Protein AF-F6HX58-F1 (afdb_monomer_lite)

pLDDT: mean 78.65, std 14.0, range [36.19, 96.94]

Radius of gyration: 32.34 Å; chains: 1; bounding box: 70×50×78 Å

InterPro domains:
  IPR013525 ABC-2 type transporter, transmembrane domain [PF01061] (123-191)

Organism: Vitis vinifera (NCBI:txid29760)

Secondary structure (DSSP, 8-state):
-HHHHHHHTTT-------SS--HHHHTT-S------SS---STTTTT-TTS-PPPTT--HHHHHHHHTSHHHHHHHT--HHHHHHHSHHHHHHHHHHHHHHSPPTTPPP---SSSSSS-HHHHHHHHHHHHHHHHHH-HHHHHHHHHHHHHHHHHHHHHTTTGGG--SSHHHHHHHHHHHHHHHHHHHHHHHHHHHTTT-

Sequence (200 aa):
MRTVRNTVDTGKTVVCTIHQLSIDIFEAFDELLLMKHSSQLIKYFEELKESVKIKESYNPATWMLEVTTTAQEVFLGVDFKEIYKNSDLFRRNKDLIEKLSQPAPGSKEHYFPTQYCQPFFTQRMANLWKQRLSYWRNTPYTAVRFLFTVGIALMLGTMFWDLGTRRKRSIDLDNAIGAMFSAVIFLGIQNSAFREASRS

Foldseek 3Di:
DVVVLVVVVVVDDDDDDDDDDFQVRVVSDPADADDDVDDDDDDCVVPDPDDDDDDPPDRPRVVSVVCPDPVNCVVVVHDVRVVGCPDPVVVVVVVVCVVVVDDDVPDDPPDDPDPDPDDPVVVVVVVVVVVVVVLVVPVVLNVVLVVVLVVLCVVLCVVCPPLVVPDPDPVSVVVVVVSVVVSVVVNVVVVVVSVVVVVD

Structure (mmCIF, N/CA/C/O backbone):
data_AF-F6HX58-F1
#
_entry.id   AF-F6HX58-F1
#
loop_
_atom_site.group_PDB
_atom_site.id
_atom_site.type_symbol
_atom_site.label_atom_id
_atom_site.label_alt_id
_atom_site.label_comp_id
_atom_site.label_asym_id
_atom_site.label_entity_id
_atom_site.label_seq_id
_atom_site.pdbx_PDB_ins_code
_atom_site.Cartn_x
_atom_site.Cartn_y
_atom_site.Cartn_z
_atom_site.occupancy
_atom_site.B_iso_or_equiv
_atom_site.auth_seq_id
_atom_site.auth_comp_id
_atom_site.auth_asym_id
_atom_site.auth_atom_id
_atom_site.pdbx_PDB_model_num
ATOM 1 N N . MET A 1 1 ? -20.369 4.867 3.131 1.00 69.81 1 MET A N 1
ATOM 2 C CA . MET A 1 1 ? -20.629 3.843 4.170 1.00 69.81 1 MET A CA 1
ATOM 3 C C . MET A 1 1 ? -21.618 2.756 3.760 1.00 69.81 1 MET A C 1
ATOM 5 O O . MET A 1 1 ? -21.369 1.617 4.117 1.00 69.81 1 MET A O 1
ATOM 9 N N . ARG A 1 2 ? -22.669 3.032 2.969 1.00 80.88 2 ARG A N 1
ATOM 10 C CA . ARG A 1 2 ? -23.675 2.016 2.576 1.00 80.88 2 ARG A CA 1
ATOM 11 C C . ARG A 1 2 ? -23.089 0.702 2.025 1.00 80.88 2 ARG A C 1
ATOM 13 O O . ARG A 1 2 ? -23.497 -0.360 2.460 1.00 80.88 2 ARG A O 1
ATOM 20 N N . THR A 1 3 ? -22.089 0.744 1.142 1.00 86.38 3 THR A N 1
ATOM 21 C CA . THR A 1 3 ? -21.455 -0.482 0.607 1.00 86.38 3 THR A CA 1
ATOM 22 C C . THR A 1 3 ? -20.712 -1.292 1.672 1.00 86.38 3 THR A C 1
ATOM 24 O O . THR A 1 3 ? -20.758 -2.521 1.668 1.00 86.38 3 THR A O 1
ATOM 27 N N . VAL A 1 4 ? -20.034 -0.605 2.597 1.00 86.44 4 VAL A N 1
ATOM 28 C CA . VAL A 1 4 ? -19.345 -1.250 3.722 1.00 86.44 4 VAL A CA 1
ATOM 29 C C . VAL A 1 4 ? -20.376 -1.872 4.658 1.00 86.44 4 VAL A C 1
ATOM 31 O O . VAL A 1 4 ? -20.241 -3.042 4.996 1.00 86.44 4 VAL A O 1
ATOM 34 N N . ARG A 1 5 ? -21.456 -1.142 4.972 1.00 86.38 5 ARG A N 1
ATOM 35 C CA . ARG A 1 5 ? -22.563 -1.645 5.792 1.00 86.38 5 ARG A CA 1
ATOM 36 C C . ARG A 1 5 ? -23.201 -2.891 5.186 1.00 86.38 5 ARG A C 1
ATOM 38 O O . ARG A 1 5 ? -23.228 -3.921 5.840 1.00 86.38 5 ARG A O 1
ATOM 45 N N . ASN A 1 6 ? -23.542 -2.850 3.900 1.00 88.44 6 ASN A N 1
ATOM 46 C CA . ASN A 1 6 ? -24.083 -4.009 3.191 1.00 88.44 6 ASN A CA 1
ATOM 47 C C . ASN A 1 6 ? -23.137 -5.222 3.239 1.00 88.44 6 ASN A C 1
ATOM 49 O O . ASN A 1 6 ? -23.594 -6.354 3.177 1.00 88.44 6 ASN A O 1
ATOM 53 N N . THR A 1 7 ? -21.819 -5.007 3.318 1.00 89.12 7 THR A N 1
ATOM 54 C CA . THR A 1 7 ? -20.847 -6.101 3.463 1.00 89.12 7 THR A CA 1
ATOM 55 C C . THR A 1 7 ? -20.886 -6.684 4.874 1.00 89.12 7 THR A C 1
ATOM 57 O O . THR A 1 7 ? -20.873 -7.905 5.021 1.00 89.12 7 THR A O 1
ATOM 60 N N . VAL A 1 8 ? -20.979 -5.834 5.898 1.00 89.12 8 VAL A N 1
ATOM 61 C CA . VAL A 1 8 ? -21.134 -6.258 7.297 1.00 89.12 8 VAL A CA 1
ATOM 62 C C . VAL A 1 8 ? -22.433 -7.039 7.488 1.00 89.12 8 VAL A C 1
ATOM 64 O O . VAL A 1 8 ? -22.413 -8.115 8.080 1.00 89.12 8 VAL A O 1
ATOM 67 N N . ASP A 1 9 ? -23.521 -6.589 6.862 1.00 89.12 9 ASP A N 1
ATOM 68 C CA . ASP A 1 9 ? -24.830 -7.250 6.917 1.00 89.12 9 ASP A CA 1
ATOM 69 C C . ASP A 1 9 ? -24.817 -8.660 6.278 1.00 89.12 9 ASP A C 1
ATOM 71 O O . ASP A 1 9 ? -25.708 -9.465 6.537 1.00 89.12 9 ASP A O 1
ATOM 75 N N . THR A 1 10 ? -23.783 -9.017 5.496 1.00 91.19 10 THR A N 1
ATOM 76 C CA . THR A 1 10 ? -23.564 -10.404 5.020 1.00 91.19 10 THR A CA 1
ATOM 77 C C . THR A 1 10 ? -22.864 -11.316 6.036 1.00 91.19 10 THR A C 1
ATOM 79 O O . THR A 1 10 ? -22.524 -12.450 5.703 1.00 91.19 10 THR A O 1
ATOM 82 N N . GLY A 1 11 ? -22.617 -10.839 7.260 1.00 87.50 11 GLY A N 1
ATOM 83 C CA . GLY A 1 11 ? -21.918 -11.577 8.315 1.00 87.50 11 GLY A CA 1
ATOM 84 C C . GLY A 1 11 ? -20.390 -11.494 8.233 1.00 87.50 11 GLY A C 1
ATOM 85 O O . GLY A 1 11 ? -19.700 -12.334 8.806 1.00 87.50 11 GLY A O 1
ATOM 86 N N . LYS A 1 12 ? -19.841 -10.513 7.504 1.00 88.38 12 LYS A N 1
ATOM 87 C CA . LYS A 1 12 ? -18.389 -10.290 7.407 1.00 88.38 12 LYS A CA 1
ATOM 88 C C . LYS A 1 12 ? -17.937 -9.222 8.392 1.00 88.38 12 LYS A C 1
ATOM 90 O O . LYS A 1 12 ? -18.509 -8.139 8.441 1.00 88.38 12 LYS A O 1
ATOM 95 N N . THR A 1 13 ? -16.832 -9.474 9.082 1.00 89.81 13 THR A N 1
ATOM 96 C CA . THR A 1 13 ? -16.177 -8.457 9.909 1.00 89.81 13 THR A CA 1
ATOM 97 C C . THR A 1 13 ? -15.373 -7.502 9.030 1.00 89.81 13 THR A C 1
ATOM 99 O O . THR A 1 13 ? -14.520 -7.935 8.253 1.00 89.81 13 THR A O 1
ATOM 102 N N . VAL A 1 14 ? -15.620 -6.197 9.160 1.00 90.06 14 VAL A N 1
ATOM 103 C CA . VAL A 1 14 ? -14.834 -5.149 8.498 1.00 90.06 14 VAL A CA 1
ATOM 104 C C . VAL A 1 14 ? -14.105 -4.335 9.557 1.00 90.06 14 VAL A C 1
ATOM 106 O O . VAL A 1 14 ? -14.726 -3.802 10.469 1.00 90.06 14 VAL A O 1
ATOM 109 N N . VAL A 1 15 ? -12.788 -4.214 9.407 1.00 90.56 15 VAL A N 1
ATOM 110 C CA . VAL A 1 15 ? -11.945 -3.351 10.239 1.00 90.56 15 VAL A CA 1
ATOM 111 C C . VAL A 1 15 ? -11.304 -2.311 9.331 1.00 90.56 15 VAL A C 1
ATOM 113 O O . VAL A 1 15 ? -10.691 -2.660 8.322 1.00 90.56 15 VAL A O 1
ATOM 116 N N . CYS A 1 16 ? -11.449 -1.034 9.669 1.00 86.69 16 CYS A N 1
ATOM 117 C CA . CYS A 1 16 ? -10.853 0.065 8.919 1.00 86.69 16 CYS A CA 1
ATOM 118 C C . CYS A 1 16 ? -10.330 1.153 9.855 1.00 86.69 16 CYS A C 1
ATOM 120 O O . CYS A 1 16 ? -10.876 1.376 10.933 1.00 86.69 16 CYS A O 1
ATOM 122 N N . THR A 1 17 ? -9.301 1.865 9.408 1.00 86.75 17 THR A N 1
ATOM 123 C CA . THR A 1 17 ? -8.831 3.095 10.042 1.00 86.75 17 THR A CA 1
ATOM 124 C C . THR A 1 17 ? -9.379 4.289 9.270 1.00 86.75 17 THR A C 1
ATOM 126 O O . THR A 1 17 ? -9.355 4.312 8.039 1.00 86.75 17 THR A O 1
ATOM 129 N N . ILE A 1 18 ? -9.904 5.282 9.986 1.00 82.94 18 ILE A N 1
ATOM 130 C CA . ILE A 1 18 ? -10.422 6.514 9.388 1.00 82.94 18 ILE A CA 1
ATOM 131 C C . ILE A 1 18 ? -9.750 7.696 10.063 1.00 82.94 18 ILE A C 1
ATOM 133 O O . ILE A 1 18 ? -9.714 7.782 11.285 1.00 82.94 18 ILE A O 1
ATOM 137 N N . HIS A 1 19 ? -9.223 8.603 9.246 1.00 75.56 19 HIS A N 1
ATOM 138 C CA . HIS A 1 19 ? -8.515 9.779 9.735 1.00 75.56 19 HIS A CA 1
ATOM 139 C C . HIS A 1 19 ? -9.464 10.923 10.134 1.00 75.56 19 HIS A C 1
ATOM 141 O O . HIS A 1 19 ? -9.207 11.629 11.101 1.00 75.56 19 HIS A O 1
ATOM 147 N N . GLN A 1 20 ? -10.571 11.113 9.410 1.00 73.88 20 GLN A N 1
ATOM 148 C CA . GLN A 1 20 ? -11.581 12.139 9.692 1.00 73.88 20 GLN A CA 1
ATOM 149 C C . GLN A 1 20 ? -12.974 11.534 9.509 1.00 73.88 20 GLN A C 1
ATOM 151 O O . GLN A 1 20 ? -13.305 11.081 8.413 1.00 73.88 20 GLN A O 1
ATOM 156 N N . LEU A 1 21 ? -13.779 11.503 10.575 1.00 73.69 21 LEU A N 1
ATOM 157 C CA . LEU A 1 21 ? -15.167 11.039 10.514 1.00 73.69 21 LEU A CA 1
ATOM 158 C C . LEU A 1 21 ? -16.127 12.232 10.471 1.00 73.69 21 LEU A C 1
ATOM 160 O O . LEU A 1 21 ? -16.048 13.135 11.305 1.00 73.69 21 LEU A O 1
ATOM 164 N N . SER A 1 22 ? -17.066 12.208 9.525 1.00 79.69 22 SER A N 1
ATOM 165 C CA . SER A 1 22 ? -18.292 13.005 9.620 1.00 79.69 22 SER A CA 1
ATOM 166 C C . SER A 1 22 ? -19.280 12.346 10.590 1.00 79.69 22 SER A C 1
ATOM 168 O O . SER A 1 22 ? -19.152 11.155 10.882 1.00 79.69 22 SER A O 1
ATOM 170 N N . ILE A 1 23 ? -20.279 13.103 11.051 1.00 76.00 23 ILE A N 1
ATOM 171 C CA . ILE A 1 23 ? -21.314 12.629 11.989 1.00 76.00 23 ILE A CA 1
ATOM 172 C C . ILE A 1 23 ? -22.036 11.396 11.424 1.00 76.00 23 ILE A C 1
ATOM 174 O O . ILE A 1 23 ? -22.031 10.343 12.052 1.00 76.00 23 ILE A O 1
ATOM 178 N N . ASP A 1 24 ? -22.515 11.475 10.179 1.00 77.25 24 ASP A N 1
ATOM 179 C CA . ASP A 1 24 ? -23.214 10.367 9.508 1.00 77.25 24 ASP A CA 1
ATOM 180 C C . ASP A 1 24 ? -22.377 9.080 9.415 1.00 77.25 24 ASP A C 1
ATOM 182 O O . ASP A 1 24 ? -22.902 7.969 9.357 1.00 77.25 24 ASP A O 1
ATOM 186 N N . ILE A 1 25 ? -21.051 9.220 9.330 1.00 79.00 25 ILE A N 1
ATOM 187 C CA . ILE A 1 25 ? -20.131 8.084 9.266 1.00 79.00 25 ILE A CA 1
ATOM 188 C C . ILE A 1 25 ? -19.876 7.543 10.670 1.00 79.00 25 ILE A C 1
ATOM 190 O O . ILE A 1 25 ? -19.821 6.328 10.829 1.00 79.00 25 ILE A O 1
ATOM 194 N N . PHE A 1 26 ? -19.737 8.421 11.664 1.00 75.38 26 PHE A N 1
ATOM 195 C CA . PHE A 1 26 ? -19.557 8.062 13.068 1.00 75.38 26 PHE A CA 1
ATOM 196 C C . PHE A 1 26 ? -20.733 7.226 13.590 1.00 75.38 26 PHE A C 1
ATOM 198 O O . PHE A 1 26 ? -20.508 6.172 14.178 1.00 75.38 26 PHE A O 1
ATOM 205 N N . GLU A 1 27 ? -21.968 7.627 13.285 1.00 75.81 27 GLU A N 1
ATOM 206 C CA . GLU A 1 27 ? -23.187 6.906 13.686 1.00 75.81 27 GLU A CA 1
ATOM 207 C C . GLU A 1 27 ? -23.376 5.563 12.961 1.00 75.81 27 GLU A C 1
ATOM 209 O O . GLU A 1 27 ? -24.092 4.688 13.439 1.00 75.81 27 GLU A O 1
ATOM 214 N N . ALA A 1 28 ? -22.720 5.362 11.815 1.00 80.81 28 ALA A N 1
ATOM 215 C CA . ALA A 1 28 ? -22.837 4.127 11.043 1.00 80.81 28 ALA A CA 1
ATOM 216 C C . ALA A 1 28 ? -21.998 2.955 11.600 1.00 80.81 28 ALA A C 1
ATOM 218 O O . ALA A 1 28 ? -22.121 1.832 11.092 1.00 80.81 28 ALA A O 1
ATOM 219 N N . PHE A 1 29 ? -21.126 3.201 12.585 1.00 81.69 29 PHE A N 1
ATOM 220 C CA . PHE A 1 29 ? -20.246 2.192 13.176 1.00 81.69 29 PHE A CA 1
ATOM 221 C C . PHE A 1 29 ? -20.890 1.465 14.354 1.00 81.69 29 PHE A C 1
ATOM 223 O O . PHE A 1 29 ? -21.321 2.088 15.318 1.00 81.69 29 PHE A O 1
ATOM 230 N N . ASP A 1 30 ? -20.842 0.131 14.329 1.00 82.19 30 ASP A N 1
ATOM 231 C CA . ASP A 1 30 ? -21.239 -0.683 15.484 1.00 82.19 30 ASP A CA 1
ATOM 232 C C . ASP A 1 30 ? -20.212 -0.544 16.624 1.00 82.19 30 ASP A C 1
ATOM 234 O O . ASP A 1 30 ? -20.558 -0.404 17.801 1.00 82.19 30 ASP A O 1
ATOM 238 N N . GLU A 1 31 ? -18.919 -0.521 16.281 1.00 80.12 31 GLU A N 1
ATOM 239 C CA . GLU A 1 31 ? -17.810 -0.355 17.218 1.00 80.12 31 GLU A CA 1
ATOM 240 C C . GLU A 1 31 ? -16.743 0.618 16.715 1.00 80.12 31 GLU A C 1
ATOM 242 O O . GLU A 1 31 ? -16.407 0.654 15.534 1.00 80.12 31 GLU A O 1
ATOM 247 N N . LEU A 1 32 ? -16.200 1.411 17.644 1.00 77.25 32 LEU A N 1
ATOM 248 C CA . LEU A 1 32 ? -15.187 2.429 17.392 1.00 77.25 32 LEU A CA 1
ATOM 249 C C . LEU A 1 32 ? -14.032 2.248 18.375 1.00 77.25 32 LEU A C 1
ATOM 251 O O . LEU A 1 32 ? -14.237 2.170 19.590 1.00 77.25 32 LEU A O 1
ATOM 255 N N . LEU A 1 33 ? -12.814 2.220 17.838 1.00 76.75 33 LEU A N 1
ATOM 256 C CA . LEU A 1 33 ? -11.574 2.125 18.600 1.00 76.75 33 LEU A CA 1
ATOM 257 C C . LEU A 1 33 ? -10.690 3.337 18.283 1.00 76.75 33 LEU A C 1
ATOM 259 O O . LEU A 1 33 ? -10.232 3.490 17.153 1.00 76.75 33 LEU A O 1
ATOM 263 N N . LEU A 1 34 ? -10.412 4.182 19.282 1.00 73.50 34 LEU A N 1
ATOM 264 C CA . LEU A 1 34 ? -9.430 5.261 19.138 1.00 73.50 34 LEU A CA 1
ATOM 265 C C . LEU A 1 34 ? -8.052 4.666 19.338 1.00 73.50 34 LEU A C 1
ATOM 267 O O . LEU A 1 34 ? -7.695 4.226 20.434 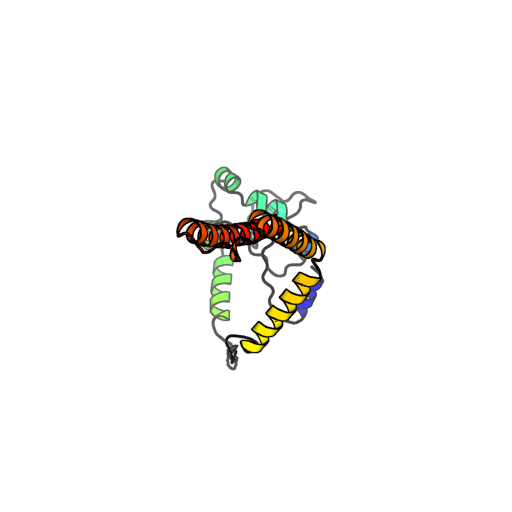1.00 73.50 34 LEU A O 1
ATOM 271 N N . MET A 1 35 ? -7.270 4.690 18.270 1.00 63.41 35 MET A N 1
ATOM 272 C CA . MET A 1 35 ? -5.851 4.401 18.332 1.00 63.41 35 MET A CA 1
ATOM 273 C C . MET A 1 35 ? -5.099 5.725 18.445 1.00 63.41 35 MET A C 1
ATOM 275 O O . MET A 1 35 ? -4.776 6.357 17.446 1.00 63.41 35 MET A O 1
ATOM 279 N N . LYS A 1 36 ? -4.817 6.147 19.677 1.00 58.47 36 LYS A N 1
ATOM 280 C CA . LYS A 1 36 ? -3.748 7.112 19.959 1.00 58.47 36 LYS A CA 1
ATOM 281 C C . LYS A 1 36 ? -2.420 6.353 19.926 1.00 58.47 36 LYS A C 1
ATOM 283 O O . LYS A 1 36 ? -2.396 5.157 20.235 1.00 58.47 36 LYS A O 1
ATOM 288 N N . HIS A 1 37 ? -1.314 7.010 19.569 1.00 44.34 37 HIS A N 1
ATOM 289 C CA . HIS A 1 37 ? 0.008 6.442 19.846 1.00 44.34 37 HIS A CA 1
ATOM 290 C C . HIS A 1 37 ? 0.072 6.121 21.352 1.00 44.34 37 HIS A C 1
ATOM 292 O O . HIS A 1 37 ? 0.084 7.006 22.199 1.00 44.34 37 HIS A O 1
ATOM 298 N N . SER A 1 38 ? 0.004 4.822 21.646 1.00 36.19 38 SER A N 1
ATOM 299 C CA . SER A 1 38 ? -0.392 4.222 22.925 1.00 36.19 38 SER A CA 1
ATOM 300 C C . SER A 1 38 ? -1.820 4.549 23.425 1.00 36.19 38 SER A C 1
ATOM 302 O O . SER A 1 38 ? -2.067 5.506 24.145 1.00 36.19 38 SER A O 1
ATOM 304 N N . SER A 1 39 ? -2.721 3.618 23.081 1.00 36.94 39 SER A N 1
ATOM 305 C CA . SER A 1 39 ? -3.738 2.965 23.928 1.00 36.94 39 SER A CA 1
ATOM 306 C C . SER A 1 39 ? -4.936 3.755 24.491 1.00 36.94 39 SER A C 1
ATOM 308 O O . SER A 1 39 ? -4.812 4.349 25.553 1.00 36.94 39 SER A O 1
ATOM 310 N N . GLN A 1 40 ? -6.112 3.486 23.880 1.00 43.84 40 GLN A N 1
ATOM 311 C CA . GLN A 1 40 ? -7.414 3.185 24.529 1.00 43.84 40 GLN A CA 1
ATOM 312 C C . GLN A 1 40 ? -8.188 4.382 25.144 1.00 43.84 40 GLN A C 1
ATOM 314 O O . GLN A 1 40 ? -7.603 5.200 25.824 1.00 43.84 40 GLN A O 1
ATOM 319 N N . LEU A 1 41 ? -9.511 4.573 25.037 1.00 38.75 41 LEU A N 1
ATOM 320 C CA . LEU A 1 41 ? -10.630 3.824 24.466 1.00 38.75 41 LEU A CA 1
ATOM 321 C C . LEU A 1 41 ? -11.838 4.787 24.324 1.00 38.75 41 LEU A C 1
ATOM 323 O O . LEU A 1 41 ? -12.073 5.600 25.211 1.00 38.75 41 LEU A O 1
ATOM 327 N N . ILE A 1 42 ? -12.622 4.681 23.245 1.00 43.56 42 ILE A N 1
ATOM 328 C CA . ILE A 1 42 ? -13.674 5.660 22.874 1.00 43.56 42 ILE A CA 1
ATOM 329 C C . ILE A 1 42 ? -14.972 5.526 23.670 1.00 43.56 42 ILE A C 1
ATOM 331 O O . ILE A 1 42 ? -15.658 6.512 23.898 1.00 43.56 42 ILE A O 1
ATOM 335 N N . LYS A 1 43 ? -15.359 4.326 24.092 1.00 46.12 43 LYS A N 1
ATOM 336 C CA . LYS A 1 43 ? -16.764 4.074 24.453 1.00 46.12 43 LYS A CA 1
ATOM 337 C C . LYS A 1 43 ? -17.141 4.340 25.924 1.00 46.12 43 LYS A C 1
ATOM 339 O O . LYS A 1 43 ? -18.100 3.754 26.404 1.00 46.12 43 LYS A O 1
ATOM 344 N N . TYR A 1 44 ? -16.404 5.192 26.645 1.00 44.41 44 TYR A N 1
ATOM 345 C CA . TYR A 1 44 ? -16.735 5.561 28.039 1.00 44.41 44 TYR A CA 1
ATOM 346 C C . TYR A 1 44 ? -16.820 7.076 28.299 1.00 44.41 44 TYR A C 1
ATOM 348 O O . TYR A 1 44 ? -17.281 7.495 29.358 1.00 44.41 44 TYR A O 1
ATOM 356 N N . PHE A 1 45 ? -16.436 7.925 27.337 1.00 46.53 45 PHE A N 1
ATOM 357 C CA . PHE A 1 45 ? -16.484 9.387 27.506 1.00 46.53 45 PHE A CA 1
ATOM 358 C C . PHE A 1 45 ? -17.903 9.973 27.593 1.00 46.53 45 PHE A C 1
ATOM 360 O O . PHE A 1 45 ? -18.051 11.173 27.798 1.00 46.53 45 PHE A O 1
ATOM 367 N N . GLU A 1 46 ? -18.938 9.138 27.523 1.00 45.75 46 GLU A N 1
ATOM 368 C CA . GLU A 1 46 ? -20.314 9.546 27.812 1.00 45.75 46 GLU A CA 1
ATOM 369 C C . GLU A 1 46 ? -20.679 9.448 29.312 1.00 45.75 46 GLU A C 1
ATOM 371 O O . GLU A 1 46 ? -21.672 10.044 29.720 1.00 45.75 46 GLU A O 1
ATOM 376 N N . GLU A 1 47 ? -19.873 8.789 30.166 1.00 48.53 47 GLU A N 1
ATOM 377 C CA . GLU A 1 47 ? -20.216 8.553 31.589 1.00 48.53 47 GLU A CA 1
ATOM 378 C C . GLU A 1 47 ? -19.306 9.267 32.617 1.00 48.53 47 GLU A C 1
ATOM 380 O O . GLU A 1 47 ? -19.630 9.315 33.808 1.00 48.53 47 GLU A O 1
ATOM 385 N N . LEU A 1 48 ? -18.194 9.886 32.196 1.00 49.12 48 LEU A N 1
ATOM 386 C CA . LEU A 1 48 ? -17.296 10.620 33.101 1.00 49.12 48 LEU A CA 1
ATOM 387 C C . LEU A 1 48 ? -17.835 12.022 33.414 1.00 49.12 48 LEU A C 1
ATOM 389 O O . LEU A 1 48 ? -17.650 12.980 32.659 1.00 49.12 48 LEU A O 1
ATOM 393 N N . LYS A 1 49 ? -18.496 12.124 34.572 1.00 42.47 49 LYS A N 1
ATOM 394 C CA . LYS A 1 49 ? -18.918 13.385 35.189 1.00 42.47 49 LYS A CA 1
ATOM 395 C C . LYS A 1 49 ? -17.758 14.393 35.226 1.00 42.47 49 LYS A C 1
ATOM 397 O O . LYS A 1 49 ? -16.679 14.087 35.716 1.00 42.47 49 LYS A O 1
ATOM 402 N N . GLU A 1 50 ? -18.069 15.594 34.731 1.00 49.19 50 GLU A N 1
ATOM 403 C CA . GLU A 1 50 ? -17.276 16.837 34.762 1.00 49.19 50 GLU A CA 1
ATOM 404 C C . GLU A 1 50 ? -16.131 17.007 33.746 1.00 49.19 50 GLU A C 1
ATOM 406 O O . GLU A 1 50 ? -15.185 17.749 33.996 1.00 49.19 50 GLU A O 1
ATOM 411 N N . SER A 1 51 ? -16.251 16.447 32.538 1.00 47.16 51 SER A N 1
ATOM 412 C CA . SER A 1 51 ? -15.429 16.891 31.396 1.00 47.16 51 SER A CA 1
ATOM 413 C C . SER A 1 51 ? -16.264 17.601 30.319 1.00 47.16 51 SER A C 1
ATOM 415 O O . SER A 1 51 ? -17.474 17.407 30.218 1.00 47.16 51 SER A O 1
ATOM 417 N N . VAL A 1 52 ? -15.613 18.523 29.600 1.00 53.34 52 VAL A N 1
ATOM 418 C CA . VAL A 1 52 ? -16.153 19.513 28.645 1.00 53.34 52 VAL A CA 1
ATOM 419 C C . VAL A 1 52 ? -17.373 18.998 27.874 1.00 53.34 52 VAL A C 1
ATOM 421 O O . VAL A 1 52 ? -17.224 18.234 26.929 1.00 53.34 52 VAL A O 1
ATOM 424 N N . LYS A 1 53 ? -18.586 19.440 28.238 1.00 56.28 53 LYS A N 1
ATOM 425 C CA . LYS A 1 53 ? -19.809 19.044 27.522 1.00 56.28 53 LYS A CA 1
ATOM 426 C C . LYS A 1 53 ? -19.660 19.328 26.028 1.00 56.28 53 LYS A C 1
ATOM 428 O O . LYS A 1 53 ? -19.247 20.427 25.644 1.00 56.28 53 LYS A O 1
ATOM 433 N N . ILE A 1 54 ? -20.024 18.351 25.200 1.00 58.69 54 ILE A N 1
ATOM 434 C CA . ILE A 1 54 ? -20.151 18.572 23.764 1.00 58.69 54 ILE A CA 1
ATOM 435 C C . ILE A 1 54 ? -21.151 19.712 23.543 1.00 58.69 54 ILE A C 1
ATOM 437 O O . ILE A 1 54 ? -22.242 19.725 24.119 1.00 58.69 54 ILE A O 1
ATOM 441 N N . LYS A 1 55 ? -20.750 20.727 22.774 1.00 63.41 55 LYS A N 1
ATOM 442 C CA . LYS A 1 55 ? -21.663 21.808 22.395 1.00 63.41 55 LYS A CA 1
ATOM 443 C C . LYS A 1 55 ? -22.728 21.231 21.466 1.00 63.41 55 LYS A C 1
ATOM 445 O O . LYS A 1 55 ? -22.404 20.404 20.613 1.00 63.41 55 LYS A O 1
ATOM 450 N N . GLU A 1 56 ? -23.973 21.679 21.609 1.00 57.16 56 GLU A N 1
ATOM 451 C CA . GLU A 1 56 ? -25.040 21.300 20.680 1.00 57.16 56 GLU A CA 1
ATOM 452 C C . GLU A 1 56 ? -24.596 21.590 19.236 1.00 57.16 56 GLU A C 1
ATOM 454 O O . GLU A 1 56 ? -24.066 22.663 18.945 1.00 57.16 56 GLU A O 1
ATOM 459 N N . SER A 1 57 ? -24.791 20.622 18.336 1.00 66.31 57 SER A N 1
ATOM 460 C CA . SER A 1 57 ? -24.364 20.657 16.923 1.00 66.31 57 SER A CA 1
ATOM 461 C C . SER A 1 57 ? -22.857 20.518 16.640 1.00 66.31 57 SER A C 1
ATOM 463 O O . SER A 1 57 ? -22.442 20.689 15.493 1.00 66.31 57 SER A O 1
ATOM 465 N N . TYR A 1 58 ? -22.019 20.194 17.630 1.00 71.00 58 TYR A N 1
ATOM 466 C CA . TYR A 1 58 ? -20.601 19.906 17.387 1.00 71.00 58 TYR A CA 1
ATOM 467 C C . TYR A 1 58 ? -20.383 18.434 17.015 1.00 71.00 58 TYR A C 1
ATOM 469 O O . TYR A 1 58 ? -21.004 17.551 17.599 1.00 71.00 58 TYR A O 1
ATOM 477 N N . ASN A 1 59 ? -19.506 18.155 16.044 1.00 69.44 59 ASN A N 1
ATOM 478 C CA . ASN A 1 59 ? -19.254 16.786 15.587 1.00 69.44 59 ASN A CA 1
ATOM 479 C C . ASN A 1 59 ? -18.603 15.960 16.717 1.00 69.44 59 ASN A C 1
ATOM 481 O O . ASN A 1 59 ? -17.470 16.274 17.100 1.00 69.44 59 ASN A O 1
ATOM 485 N N . PRO A 1 60 ? -19.250 14.884 17.208 1.00 69.19 60 PRO A N 1
ATOM 486 C CA . PRO A 1 60 ? -18.710 14.052 18.283 1.00 69.19 60 PRO A CA 1
ATOM 487 C C . PRO A 1 60 ? -17.342 13.453 17.957 1.00 69.19 60 PRO A C 1
ATOM 489 O O . PRO A 1 60 ? -16.484 13.362 18.833 1.00 69.19 60 PRO A O 1
ATOM 492 N N . ALA A 1 61 ? -17.092 13.111 16.689 1.00 68.69 61 ALA A N 1
ATOM 493 C CA . ALA A 1 61 ? -15.804 12.579 16.263 1.00 68.69 61 ALA A CA 1
ATOM 494 C C . ALA A 1 61 ? -14.685 13.623 16.371 1.00 68.69 61 ALA A C 1
ATOM 496 O O . ALA A 1 61 ? -13.577 13.306 16.801 1.00 68.69 61 ALA A O 1
ATOM 497 N N . THR A 1 62 ? -14.978 14.871 16.000 1.00 73.31 62 THR A N 1
ATOM 498 C CA . THR A 1 62 ? -14.033 15.990 16.105 1.00 73.31 62 THR A CA 1
ATOM 499 C C . THR A 1 62 ? -13.773 16.331 17.566 1.00 73.31 62 THR A C 1
ATOM 501 O O . THR A 1 62 ? -12.620 16.397 17.980 1.00 73.31 62 THR A O 1
ATOM 504 N N . TRP A 1 63 ? -14.836 16.446 18.364 1.00 75.56 63 TRP A N 1
ATOM 505 C CA . TRP A 1 63 ? -14.746 16.677 19.803 1.00 75.56 63 TRP A CA 1
ATOM 506 C C . TRP A 1 63 ? -13.871 15.637 20.504 1.00 75.56 63 TRP A C 1
ATOM 508 O O . TRP A 1 63 ? -12.954 15.978 21.247 1.00 75.56 63 TRP A O 1
ATOM 518 N N . MET A 1 64 ? -14.117 14.360 20.218 1.00 71.00 64 MET A N 1
ATOM 519 C CA . MET A 1 64 ? -13.379 13.246 20.797 1.00 71.00 64 MET A CA 1
ATOM 520 C C . MET A 1 64 ? -11.884 13.320 20.473 1.00 71.00 64 MET A C 1
ATOM 522 O O . MET A 1 64 ? -11.058 13.053 21.343 1.00 71.00 64 MET A O 1
ATOM 526 N N . LEU A 1 65 ? -11.515 13.696 19.246 1.00 74.31 65 LEU A N 1
ATOM 527 C CA . LEU A 1 65 ? -10.109 13.852 18.861 1.00 74.31 65 LEU A CA 1
ATOM 528 C C . LEU A 1 65 ? -9.449 15.065 19.529 1.00 74.31 65 LEU A C 1
ATOM 530 O O . LEU A 1 65 ? -8.279 14.988 19.889 1.00 74.31 65 LEU A O 1
ATOM 534 N N . GLU A 1 66 ? -10.183 16.157 19.731 1.00 74.06 66 GLU A N 1
ATOM 535 C CA . GLU A 1 66 ? -9.671 17.378 20.368 1.00 74.06 66 GLU A CA 1
ATOM 536 C C . GLU A 1 66 ? -9.457 17.207 21.877 1.00 74.06 66 GLU A C 1
ATOM 538 O O . GLU A 1 66 ? -8.414 17.592 22.415 1.00 74.06 66 GLU A O 1
ATOM 543 N N . VAL A 1 67 ? -10.412 16.577 22.563 1.00 71.19 67 VAL A N 1
ATOM 544 C CA . VAL A 1 67 ? -10.364 16.376 24.020 1.00 71.19 67 VAL A CA 1
ATOM 545 C C . VAL A 1 67 ? -9.327 15.326 24.423 1.00 71.19 67 VAL A C 1
ATOM 547 O O . VAL A 1 67 ? -8.790 15.384 25.526 1.00 71.19 67 VAL A O 1
ATOM 550 N N . THR A 1 68 ? -8.979 14.401 23.526 1.00 68.12 68 THR A N 1
ATOM 551 C CA . THR A 1 68 ? -7.991 13.337 23.791 1.00 68.12 68 THR A CA 1
ATOM 552 C C . THR A 1 68 ? -6.551 13.717 23.416 1.00 68.12 68 THR A C 1
ATOM 554 O O . THR A 1 68 ? -5.643 12.874 23.449 1.00 68.12 68 THR A O 1
ATOM 557 N N . THR A 1 69 ? -6.302 14.990 23.087 1.00 75.12 69 THR A N 1
ATOM 558 C CA . THR A 1 69 ? -4.952 15.496 22.801 1.00 75.12 69 THR A CA 1
ATOM 559 C C . THR A 1 69 ? -4.071 15.535 24.052 1.00 75.12 69 THR A C 1
ATOM 561 O O . THR A 1 69 ? -4.534 15.757 25.168 1.00 75.12 69 THR A O 1
ATOM 564 N N . THR A 1 70 ? -2.758 15.367 23.867 1.00 74.81 70 THR A N 1
ATOM 565 C CA . THR A 1 70 ? -1.778 15.445 24.967 1.00 74.81 70 THR A CA 1
ATOM 566 C C . THR A 1 70 ? -1.771 16.812 25.654 1.00 74.81 70 THR A C 1
ATOM 568 O O . THR A 1 70 ? -1.558 16.896 26.859 1.00 74.81 70 THR A O 1
ATOM 571 N N . ALA A 1 71 ? -2.045 17.890 24.915 1.00 76.38 71 ALA A N 1
ATOM 572 C CA . ALA A 1 71 ? -2.157 19.227 25.494 1.00 76.38 71 ALA A CA 1
ATOM 573 C C . ALA A 1 71 ? -3.299 19.310 26.524 1.00 76.38 71 ALA A C 1
ATOM 575 O O . ALA A 1 71 ? -3.129 19.910 27.585 1.00 76.38 71 ALA A O 1
ATOM 576 N N . GLN A 1 72 ? -4.430 18.658 26.240 1.00 72.56 72 GLN A N 1
ATOM 577 C CA . GLN A 1 72 ? -5.587 18.639 27.128 1.00 72.56 72 GLN A CA 1
ATOM 578 C C . GLN A 1 72 ? -5.361 17.753 28.366 1.00 72.56 72 GLN A C 1
ATOM 580 O O . GLN A 1 72 ? -5.788 18.123 29.455 1.00 72.56 72 GLN A O 1
ATOM 585 N N . GLU A 1 73 ? -4.642 16.633 28.233 1.00 69.88 73 GLU A N 1
ATOM 586 C CA . GLU A 1 73 ? -4.213 15.784 29.363 1.00 69.88 73 GLU A CA 1
ATOM 587 C C . GLU A 1 73 ? -3.343 16.557 30.361 1.00 69.88 73 GLU A C 1
ATOM 589 O O . GLU A 1 73 ? -3.607 16.529 31.561 1.00 69.88 73 GLU A O 1
ATOM 594 N N . VAL A 1 74 ? -2.339 17.291 29.863 1.00 77.94 74 VAL A N 1
ATOM 595 C CA . VAL A 1 74 ? -1.455 18.121 30.700 1.00 77.94 74 VAL A CA 1
ATOM 596 C C . VAL A 1 74 ? -2.242 19.236 31.382 1.00 77.94 74 VAL A C 1
ATOM 598 O O . VAL A 1 74 ? -2.032 19.495 32.564 1.00 77.94 74 VAL A O 1
ATOM 601 N N . PHE A 1 75 ? -3.170 19.869 30.661 1.00 77.19 75 PHE A N 1
ATOM 602 C CA . PHE A 1 75 ? -4.031 20.913 31.213 1.00 77.19 75 PHE A CA 1
ATOM 603 C C . PHE A 1 75 ? -4.951 20.393 32.328 1.00 77.19 75 PHE A C 1
ATOM 605 O O . PHE A 1 75 ? -5.134 21.065 33.340 1.00 77.19 75 PHE A O 1
ATOM 612 N N . LEU A 1 76 ? -5.516 19.197 32.156 1.00 75.38 76 LEU A N 1
ATOM 613 C CA . LEU A 1 76 ? -6.415 18.568 33.125 1.00 75.38 76 LEU A CA 1
ATOM 614 C C . LEU A 1 76 ? -5.671 17.802 34.234 1.00 75.38 76 LEU A C 1
ATOM 616 O O . LEU A 1 76 ? -6.291 17.431 35.227 1.00 75.38 76 LEU A O 1
ATOM 620 N N . GLY A 1 77 ? -4.367 17.556 34.080 1.00 78.25 77 GLY A N 1
ATOM 621 C CA . GLY A 1 77 ? -3.559 16.783 35.026 1.00 78.25 77 GLY A CA 1
ATOM 622 C C . GLY A 1 77 ? -3.935 15.299 35.093 1.00 78.25 77 GLY A C 1
ATOM 623 O O . GLY A 1 77 ? -3.770 14.677 36.140 1.00 78.25 77 GLY A O 1
ATOM 624 N N . VAL A 1 78 ? -4.465 14.732 34.004 1.00 73.75 78 VAL A N 1
ATOM 625 C CA . VAL A 1 78 ? -4.971 13.349 33.953 1.00 73.75 78 VAL A CA 1
ATOM 626 C C . VAL A 1 78 ? -4.235 12.509 32.913 1.00 73.75 78 VAL A C 1
ATOM 628 O O . VAL A 1 78 ? -3.868 13.004 31.850 1.00 73.75 78 VAL A O 1
ATOM 631 N N . ASP A 1 79 ? -4.074 11.215 33.199 1.00 76.12 79 ASP A N 1
ATOM 632 C CA . ASP A 1 79 ? -3.618 10.214 32.229 1.00 76.12 79 ASP A CA 1
ATOM 633 C C . ASP A 1 79 ? -4.801 9.327 31.807 1.00 76.12 79 ASP A C 1
ATOM 635 O O . ASP A 1 79 ? -5.253 8.451 32.555 1.00 76.12 79 ASP A O 1
ATOM 639 N N . PHE A 1 80 ? -5.313 9.545 30.592 1.00 71.31 80 PHE A N 1
ATOM 640 C CA . PHE A 1 80 ? -6.464 8.805 30.070 1.00 71.31 80 PHE A CA 1
ATOM 641 C C . PHE A 1 80 ? -6.192 7.303 29.899 1.00 71.31 80 PHE A C 1
ATOM 643 O O . PHE A 1 80 ? -7.120 6.498 30.019 1.00 71.31 80 PHE A O 1
ATOM 650 N N . LYS A 1 81 ? -4.935 6.894 29.690 1.00 73.88 81 LYS A N 1
ATOM 651 C CA . LYS A 1 81 ? -4.561 5.480 29.572 1.00 73.88 81 LYS A CA 1
ATOM 652 C C . LYS A 1 81 ? -4.721 4.754 30.902 1.00 73.88 81 LYS A C 1
ATOM 654 O O . LYS A 1 81 ? -5.265 3.648 30.938 1.00 73.88 81 LYS A O 1
ATOM 659 N N . GLU A 1 82 ? -4.249 5.355 31.990 1.00 80.12 82 GLU A N 1
ATOM 660 C CA . GLU A 1 82 ? -4.382 4.771 33.328 1.00 80.12 82 GLU A CA 1
ATOM 661 C C . GLU A 1 82 ? -5.843 4.758 33.788 1.00 80.12 82 GLU A C 1
ATOM 663 O O . GLU A 1 82 ? -6.304 3.763 34.349 1.00 80.12 82 GLU A O 1
ATOM 668 N N . ILE A 1 83 ? -6.618 5.795 33.458 1.00 75.06 83 ILE A N 1
ATOM 669 C CA . ILE A 1 83 ? -8.069 5.806 33.695 1.00 75.06 83 ILE A CA 1
ATOM 670 C C . ILE A 1 83 ? -8.742 4.642 32.956 1.00 75.06 83 ILE A C 1
ATOM 672 O O . ILE A 1 83 ? -9.536 3.912 33.551 1.00 75.06 83 ILE A O 1
ATOM 676 N N . TYR A 1 84 ? -8.391 4.406 31.687 1.00 75.62 84 TYR A N 1
ATOM 677 C CA . TYR A 1 84 ? -8.964 3.297 30.932 1.00 75.62 84 TYR A CA 1
ATOM 678 C C . TYR A 1 84 ? -8.604 1.930 31.522 1.00 75.62 84 TYR A C 1
ATOM 680 O O . TYR A 1 84 ? -9.496 1.102 31.710 1.00 75.62 84 TYR A O 1
ATOM 688 N N . LYS A 1 85 ? -7.333 1.680 31.856 1.00 80.50 85 LYS A N 1
ATOM 689 C CA . LYS A 1 85 ? -6.909 0.403 32.460 1.00 80.50 85 LYS A CA 1
ATOM 690 C C . LYS A 1 85 ? -7.645 0.084 33.762 1.00 80.50 85 LYS A C 1
ATOM 692 O O . LYS A 1 85 ? -7.868 -1.085 34.064 1.00 80.50 85 LYS A O 1
ATOM 697 N N . ASN A 1 86 ? -8.016 1.115 34.517 1.00 84.19 86 ASN A N 1
ATOM 698 C CA . ASN A 1 86 ? -8.750 0.975 35.771 1.00 84.19 86 ASN A CA 1
ATOM 699 C C . ASN A 1 86 ? -10.278 0.940 35.586 1.00 84.19 86 ASN A C 1
ATOM 701 O O . ASN A 1 86 ? -10.997 0.689 36.551 1.00 84.19 86 ASN A O 1
ATOM 705 N N . SER A 1 87 ? -10.776 1.153 34.365 1.00 80.06 87 SER A N 1
ATOM 706 C CA . SER A 1 87 ? -12.208 1.171 34.058 1.00 80.06 87 SER A CA 1
ATOM 707 C C . SER A 1 87 ? -12.828 -0.227 33.988 1.00 80.06 87 SER A C 1
ATOM 709 O O . SER A 1 87 ? -12.194 -1.212 33.593 1.00 80.06 87 SER A O 1
ATOM 711 N N . ASP A 1 88 ? -14.129 -0.304 34.265 1.00 83.94 88 ASP A N 1
ATOM 712 C CA . ASP A 1 88 ? -14.899 -1.539 34.091 1.00 83.94 88 ASP A CA 1
ATOM 713 C C . ASP A 1 88 ? -15.024 -1.948 32.619 1.00 83.94 88 ASP A C 1
ATOM 715 O O . ASP A 1 88 ? -15.188 -3.126 32.306 1.00 83.94 88 ASP A O 1
ATOM 719 N N . LEU A 1 89 ? -14.900 -0.999 31.687 1.00 77.31 89 LEU A N 1
ATOM 720 C CA . LEU A 1 89 ? -14.888 -1.288 30.256 1.00 77.31 89 LEU A CA 1
ATOM 721 C C . LEU A 1 89 ? -13.640 -2.082 29.846 1.00 77.31 89 LEU A C 1
ATOM 723 O O . LEU A 1 89 ? -13.745 -3.007 29.043 1.00 77.31 89 LEU A O 1
ATOM 727 N N . PHE A 1 90 ? -12.472 -1.781 30.423 1.00 82.19 90 PHE A N 1
ATOM 728 C CA . PHE A 1 90 ? -11.268 -2.585 30.203 1.00 82.19 90 PHE A CA 1
ATOM 729 C C . PHE A 1 90 ? -11.434 -4.016 30.712 1.00 82.19 90 PHE A C 1
ATOM 731 O O . PHE A 1 90 ? -11.114 -4.959 29.988 1.00 82.19 90 PHE A O 1
ATOM 738 N N . ARG A 1 91 ? -11.991 -4.183 31.917 1.00 87.44 91 ARG A N 1
ATOM 739 C CA . ARG A 1 91 ? -12.261 -5.506 32.502 1.00 87.44 91 ARG A CA 1
ATOM 740 C C . ARG A 1 91 ? -13.230 -6.310 31.635 1.00 87.44 91 ARG A C 1
ATOM 742 O O . ARG A 1 91 ? -12.886 -7.405 31.207 1.00 87.44 91 ARG A O 1
ATOM 749 N N . ARG A 1 92 ? -14.373 -5.721 31.260 1.00 85.56 92 ARG A N 1
ATOM 750 C CA . ARG A 1 92 ? -15.365 -6.363 30.378 1.00 85.56 92 ARG A CA 1
ATOM 751 C C . ARG A 1 92 ? -14.783 -6.763 29.025 1.00 85.56 92 ARG A C 1
ATOM 753 O O . ARG A 1 92 ? -15.056 -7.863 28.557 1.00 85.56 92 ARG A O 1
ATOM 760 N N . ASN A 1 93 ? -13.977 -5.900 28.403 1.00 84.06 93 ASN A N 1
ATOM 761 C CA . ASN A 1 93 ? -13.345 -6.213 27.121 1.00 84.06 93 ASN A CA 1
ATOM 762 C C . ASN A 1 93 ? -12.334 -7.354 27.256 1.00 84.06 93 ASN A C 1
ATOM 764 O O . ASN A 1 93 ? -12.274 -8.213 26.382 1.00 84.06 93 ASN A O 1
ATOM 768 N N . LYS A 1 94 ? -11.559 -7.388 28.345 1.00 88.75 94 LYS A N 1
ATOM 769 C CA . LYS A 1 94 ? -10.607 -8.469 28.613 1.00 88.75 94 LYS A CA 1
ATOM 770 C C . LYS A 1 94 ? -11.324 -9.807 28.810 1.00 88.75 94 LYS A C 1
ATOM 772 O O . LYS A 1 94 ? -10.944 -10.783 28.170 1.00 88.75 94 LYS A O 1
ATOM 777 N N . ASP A 1 95 ? -12.401 -9.819 29.593 1.00 92.06 95 ASP A N 1
ATOM 778 C CA . ASP A 1 95 ? -13.230 -11.010 29.804 1.00 92.06 95 ASP A CA 1
ATOM 779 C C . ASP A 1 95 ? -13.898 -11.472 28.500 1.00 92.06 95 ASP A C 1
ATOM 781 O O . ASP A 1 95 ? -14.011 -12.668 28.234 1.00 92.06 95 ASP A O 1
ATOM 785 N N . LEU A 1 96 ? -14.348 -10.530 27.663 1.00 87.81 96 LEU A N 1
ATOM 786 C CA . LEU A 1 96 ? -14.934 -10.833 26.360 1.00 87.81 96 LEU A CA 1
ATOM 787 C C . LEU A 1 96 ? -13.896 -11.436 25.409 1.00 87.81 96 LEU A C 1
ATOM 789 O O . LEU A 1 96 ? -14.189 -12.430 24.754 1.00 87.81 96 LEU A O 1
ATOM 793 N N . ILE A 1 97 ? -12.684 -10.877 25.358 1.00 88.81 97 ILE A N 1
ATOM 794 C CA . ILE A 1 97 ? -11.579 -11.425 24.562 1.00 88.81 97 ILE A CA 1
ATOM 795 C C . ILE A 1 97 ? -11.261 -12.847 25.019 1.00 88.81 97 ILE A C 1
ATOM 797 O O . ILE A 1 97 ? -11.110 -13.725 24.177 1.00 88.81 97 ILE A O 1
ATOM 801 N N . GLU A 1 98 ? -11.195 -13.100 26.325 1.00 90.81 98 GLU A N 1
ATOM 802 C CA . GLU A 1 98 ? -10.927 -14.437 26.858 1.00 90.81 98 GLU A CA 1
ATOM 803 C C . GLU A 1 98 ? -12.023 -15.438 26.468 1.00 90.81 98 GLU A C 1
ATOM 805 O O . GLU A 1 98 ? -11.718 -16.525 25.976 1.00 90.81 98 GLU A O 1
ATOM 810 N N . LYS A 1 99 ? -13.296 -15.042 26.582 1.00 89.06 99 LYS A N 1
ATOM 811 C CA . LYS A 1 99 ? -14.442 -15.857 26.147 1.00 89.06 99 LYS A CA 1
ATOM 812 C C . LYS A 1 99 ? -14.427 -16.138 24.645 1.00 89.06 99 LYS A C 1
ATOM 814 O O . LYS A 1 99 ? -14.691 -17.264 24.244 1.00 89.06 99 LYS A O 1
ATOM 819 N N . LEU A 1 100 ? -14.125 -15.136 23.819 1.00 86.88 100 LEU A N 1
ATOM 820 C CA . LEU A 1 100 ? -14.108 -15.259 22.356 1.00 86.88 100 LEU A CA 1
ATOM 821 C C . LEU A 1 100 ? -12.843 -15.943 21.821 1.00 86.88 100 LEU A C 1
ATOM 823 O O . LEU A 1 100 ? -12.855 -16.455 20.705 1.00 86.88 100 LEU A O 1
ATOM 827 N N . SER A 1 101 ? -11.762 -15.967 22.603 1.00 85.75 101 SER A N 1
ATOM 828 C CA . SER A 1 101 ? -10.537 -16.702 22.264 1.00 85.75 101 SER A CA 1
ATOM 829 C C . SER A 1 101 ? -10.729 -18.213 22.378 1.00 85.75 101 SER A C 1
ATOM 831 O O . SER A 1 101 ? -9.957 -18.973 21.796 1.00 85.75 101 SER A O 1
ATOM 833 N N . GLN A 1 102 ? -11.751 -18.661 23.113 1.00 85.06 102 GLN A N 1
ATOM 834 C CA . GLN A 1 102 ? -12.120 -20.067 23.181 1.00 85.06 102 GLN A CA 1
ATOM 835 C C . GLN A 1 102 ? -13.056 -20.412 22.011 1.00 85.06 102 GLN A C 1
ATOM 837 O O . GLN A 1 102 ? -14.166 -19.879 21.929 1.00 85.06 102 GLN A O 1
ATOM 842 N N . PRO A 1 103 ? -12.643 -21.299 21.089 1.00 80.88 103 PRO A N 1
ATOM 843 C CA . PRO A 1 103 ? -13.478 -21.684 19.961 1.00 80.88 103 PRO A CA 1
ATOM 844 C C . PRO A 1 103 ? -14.731 -22.420 20.448 1.00 80.88 103 PRO A C 1
ATOM 846 O O . PRO A 1 103 ? -14.666 -23.275 21.333 1.00 80.88 103 PRO A O 1
ATOM 849 N N . ALA A 1 104 ? -15.882 -22.114 19.845 1.00 81.12 104 ALA A N 1
ATOM 850 C CA . ALA A 1 104 ? -17.135 -22.780 20.184 1.00 81.12 104 ALA A CA 1
ATOM 851 C C . ALA A 1 104 ? -17.026 -24.303 19.940 1.00 81.12 104 ALA A C 1
ATOM 853 O O . ALA A 1 104 ? -16.429 -24.709 18.933 1.00 81.12 104 ALA A O 1
ATOM 854 N N . PRO A 1 105 ? -17.612 -25.160 20.800 1.00 79.94 105 PRO A N 1
ATOM 855 C CA . PRO A 1 105 ? -17.588 -26.607 20.605 1.00 79.94 105 PRO A CA 1
ATOM 856 C C . PRO A 1 105 ? -18.162 -26.989 19.233 1.00 79.94 105 PRO A C 1
ATOM 858 O O . PRO A 1 105 ? -19.295 -26.642 18.908 1.00 79.94 105 PRO A O 1
ATOM 861 N N . GLY A 1 106 ? -17.369 -27.680 18.410 1.00 79.62 106 GLY A N 1
ATOM 862 C CA . GLY A 1 106 ? -17.751 -28.061 17.043 1.00 79.62 106 GLY A CA 1
ATOM 863 C C . GLY A 1 106 ? -17.427 -27.029 15.954 1.00 79.62 106 GLY A C 1
ATOM 864 O O . GLY A 1 106 ? -17.693 -27.292 14.779 1.00 79.62 106 GLY A O 1
ATOM 865 N N . SER A 1 107 ? -16.824 -25.887 16.299 1.00 78.75 107 SER A N 1
ATOM 866 C CA . SER A 1 107 ? -16.265 -24.976 15.297 1.00 78.75 107 SER A CA 1
ATOM 867 C C . SER A 1 107 ? -15.069 -25.620 14.588 1.00 78.75 107 SER A C 1
ATOM 869 O O . SER A 1 107 ? -14.221 -26.267 15.202 1.00 78.75 107 SER A O 1
ATOM 871 N N . LYS A 1 108 ? -15.029 -25.485 13.259 1.00 71.88 108 LYS A N 1
ATOM 872 C CA . LYS A 1 108 ? -13.886 -25.900 12.443 1.00 71.88 108 LYS A CA 1
ATOM 873 C C . LYS A 1 108 ? -12.961 -24.707 12.287 1.00 71.88 108 LYS A C 1
ATOM 875 O O . LYS A 1 108 ? -13.419 -23.630 11.913 1.00 71.88 108 LYS A O 1
ATOM 880 N N . GLU A 1 109 ? -11.677 -24.914 12.542 1.00 73.81 109 GLU A N 1
ATOM 881 C CA . GLU A 1 109 ? -10.661 -23.915 12.238 1.00 73.81 109 GLU A CA 1
ATOM 882 C C . GLU A 1 109 ? -10.743 -23.528 10.753 1.00 73.81 109 GLU A C 1
ATOM 884 O O . GLU A 1 109 ? -10.967 -24.381 9.884 1.00 73.81 109 GLU A O 1
ATOM 889 N N . HIS A 1 110 ? -10.590 -22.235 10.458 1.00 72.69 110 HIS A N 1
ATOM 890 C CA . HIS A 1 110 ? -10.510 -21.748 9.085 1.00 72.69 110 HIS A CA 1
ATOM 891 C C . HIS A 1 110 ? -9.196 -22.216 8.455 1.00 72.69 110 HIS A C 1
ATOM 893 O O . HIS A 1 110 ? -8.198 -21.502 8.430 1.00 72.69 110 HIS A O 1
ATOM 899 N N . TYR A 1 111 ? -9.205 -23.445 7.949 1.00 78.06 111 TYR A N 1
ATOM 900 C CA . TYR A 1 111 ? -8.075 -24.030 7.255 1.00 78.06 111 TYR A CA 1
ATOM 901 C C . TYR A 1 111 ? -8.119 -23.659 5.775 1.00 78.06 111 TYR A C 1
ATOM 903 O O . TYR A 1 111 ? -9.043 -24.028 5.044 1.00 78.06 111 TYR A O 1
ATOM 911 N N . PHE A 1 112 ? -7.091 -22.947 5.326 1.00 81.75 112 PHE A N 1
ATOM 912 C CA . PHE A 1 112 ? -6.854 -22.734 3.908 1.00 81.75 112 PHE A CA 1
ATOM 913 C C . PHE A 1 112 ? -5.954 -23.868 3.395 1.00 81.75 112 PHE A C 1
ATOM 915 O O . PHE A 1 112 ? -4.824 -23.995 3.866 1.00 81.75 112 PHE A O 1
ATOM 922 N N . PRO A 1 113 ? -6.410 -24.686 2.427 1.00 84.25 113 PRO A N 1
ATOM 923 C CA . PRO A 1 113 ? -5.640 -25.830 1.928 1.00 84.25 113 PRO A CA 1
ATOM 924 C C . PRO A 1 113 ? -4.352 -25.420 1.208 1.00 84.25 113 PRO A C 1
ATOM 926 O O . PRO A 1 113 ? -3.441 -26.226 1.037 1.00 84.25 113 PRO A O 1
ATOM 929 N N . THR A 1 114 ? -4.273 -24.167 0.770 1.00 87.50 114 THR A N 1
ATOM 930 C CA . THR A 1 114 ? -3.118 -23.598 0.090 1.00 87.50 114 THR A CA 1
ATOM 931 C C . THR A 1 114 ? -2.836 -22.205 0.636 1.00 87.50 114 THR A C 1
ATOM 933 O O . THR A 1 114 ? -3.753 -21.440 0.926 1.00 87.50 114 THR A O 1
ATOM 936 N N . GLN A 1 115 ? -1.554 -21.840 0.710 1.00 86.44 115 GLN A N 1
ATOM 937 C CA . GLN A 1 115 ? -1.128 -20.486 1.083 1.00 86.44 115 GLN A CA 1
ATOM 938 C C . GLN A 1 115 ? -1.671 -19.413 0.120 1.00 86.44 115 GLN A C 1
ATOM 940 O O . GLN A 1 115 ? -1.893 -18.270 0.512 1.00 86.44 115 GLN A O 1
ATOM 945 N N . TYR A 1 116 ? -1.881 -19.777 -1.149 1.00 87.81 116 TYR A N 1
ATOM 946 C CA . TYR A 1 116 ? -2.370 -18.880 -2.192 1.00 87.81 116 TYR A CA 1
ATOM 947 C C . TYR A 1 116 ? -3.665 -19.396 -2.811 1.00 87.81 116 TYR A C 1
ATOM 949 O O . TYR A 1 116 ? -3.824 -20.599 -3.012 1.00 87.81 116 TYR A O 1
ATOM 957 N N . CYS A 1 117 ? -4.542 -18.481 -3.227 1.00 87.19 117 CYS A N 1
ATOM 958 C CA . CYS A 1 117 ? -5.814 -18.826 -3.869 1.00 87.19 117 CYS A CA 1
ATOM 959 C C . CYS A 1 117 ? -5.659 -19.480 -5.254 1.00 87.19 117 CYS A C 1
ATOM 961 O O . CYS A 1 117 ? -6.625 -20.040 -5.764 1.00 87.19 117 CYS A O 1
ATOM 963 N N . GLN A 1 118 ? -4.493 -19.349 -5.903 1.00 92.81 118 GLN A N 1
ATOM 964 C CA . GLN A 1 118 ? -4.230 -19.833 -7.265 1.00 92.81 118 GLN A CA 1
ATOM 965 C C . GLN A 1 118 ? -2.774 -20.298 -7.435 1.00 92.81 118 GLN A C 1
ATOM 967 O O . GLN A 1 118 ? -1.892 -19.737 -6.779 1.00 92.81 118 GLN A O 1
ATOM 972 N N . PRO A 1 119 ? -2.486 -21.232 -8.362 1.00 94.50 119 PRO A N 1
ATOM 973 C CA . PRO A 1 119 ? -1.124 -21.662 -8.679 1.00 94.50 119 PRO A CA 1
ATOM 974 C C . PRO A 1 119 ? -0.234 -20.531 -9.212 1.00 94.50 119 PRO A C 1
ATOM 976 O O . PRO A 1 119 ? -0.702 -19.596 -9.869 1.00 94.50 119 PRO A O 1
ATOM 979 N N . PHE A 1 120 ? 1.079 -20.668 -9.008 1.00 94.00 120 PHE A N 1
ATOM 980 C CA . PHE A 1 120 ? 2.085 -19.685 -9.427 1.00 94.00 120 PHE A CA 1
ATOM 981 C C . PHE A 1 120 ? 1.988 -19.313 -10.915 1.00 94.00 120 PHE A C 1
ATOM 983 O O . PHE A 1 120 ? 2.009 -18.135 -11.271 1.00 94.00 120 PHE A O 1
ATOM 990 N N . PHE A 1 121 ? 1.837 -20.305 -11.798 1.00 96.50 121 PHE A N 1
ATOM 991 C CA . PHE A 1 121 ? 1.773 -20.065 -13.241 1.00 96.50 121 PHE A CA 1
ATOM 992 C C . PHE A 1 121 ? 0.553 -19.234 -13.649 1.00 96.50 121 PHE A C 1
ATOM 994 O O . PHE A 1 121 ? 0.691 -18.335 -14.480 1.00 96.50 121 PHE A O 1
ATOM 1001 N N . THR A 1 122 ? -0.604 -19.468 -13.024 1.00 95.19 122 THR A N 1
ATOM 1002 C CA . THR A 1 122 ? -1.829 -18.693 -13.261 1.00 95.19 122 THR A CA 1
ATOM 1003 C C . THR A 1 122 ? -1.637 -17.237 -12.852 1.00 95.19 122 THR A C 1
ATOM 1005 O O . THR A 1 122 ? -1.913 -16.332 -13.639 1.00 95.19 122 THR A O 1
ATOM 1008 N N . GLN A 1 123 ? -1.086 -16.996 -11.658 1.00 95.81 123 GLN A N 1
ATOM 1009 C CA . GLN A 1 123 ? -0.797 -15.641 -11.180 1.00 95.81 123 GLN A CA 1
ATOM 1010 C C . GLN A 1 123 ? 0.214 -14.928 -12.087 1.00 95.81 123 GLN A C 1
ATOM 1012 O O . GLN A 1 123 ? 0.014 -13.771 -12.460 1.00 95.81 123 GLN A O 1
ATOM 1017 N N . ARG A 1 124 ? 1.275 -15.630 -12.507 1.00 96.50 124 ARG A N 1
ATOM 1018 C CA . ARG A 1 124 ? 2.303 -15.092 -13.407 1.00 96.50 124 ARG A CA 1
ATOM 1019 C C . ARG A 1 124 ? 1.721 -14.694 -14.760 1.00 96.50 124 ARG A C 1
ATOM 1021 O O . ARG A 1 124 ? 1.992 -13.592 -15.229 1.00 96.50 124 ARG A O 1
ATOM 1028 N N . MET A 1 125 ? 0.917 -15.558 -15.380 1.00 96.94 125 MET A N 1
ATOM 1029 C CA . MET A 1 125 ? 0.275 -15.251 -16.662 1.00 96.94 125 MET A CA 1
ATOM 1030 C C . MET A 1 125 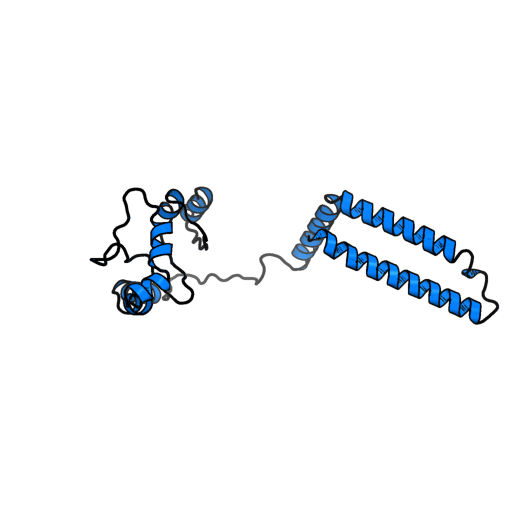? -0.719 -14.094 -16.535 1.00 96.94 125 MET A C 1
ATOM 1032 O O . MET A 1 125 ? -0.703 -13.189 -17.369 1.00 96.94 125 MET A O 1
ATOM 1036 N N . ALA A 1 126 ? -1.515 -14.058 -15.462 1.00 96.06 126 ALA A N 1
ATOM 1037 C CA . ALA A 1 126 ? -2.424 -12.947 -15.190 1.00 96.06 126 ALA A CA 1
ATOM 1038 C C . ALA A 1 126 ? -1.670 -11.616 -15.021 1.00 96.06 12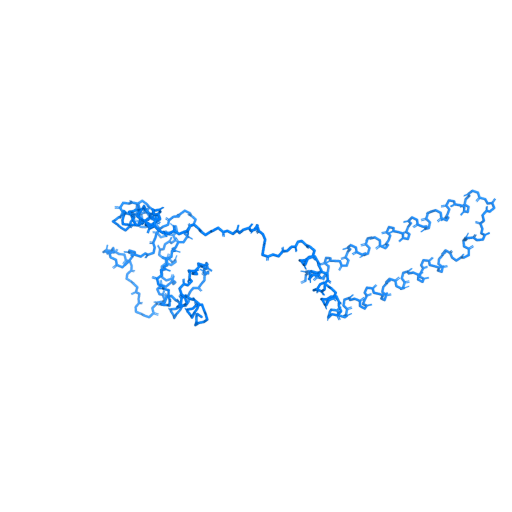6 ALA A C 1
ATOM 1040 O O . ALA A 1 126 ? -2.094 -10.595 -15.562 1.00 96.06 126 ALA A O 1
ATOM 1041 N N . ASN A 1 127 ? -0.527 -11.624 -14.332 1.00 96.25 127 ASN A N 1
ATOM 1042 C CA . ASN A 1 127 ? 0.311 -10.438 -14.160 1.00 96.25 127 ASN A CA 1
ATOM 1043 C C . ASN A 1 127 ? 0.940 -9.976 -15.480 1.00 96.25 127 ASN A C 1
ATOM 1045 O O . ASN A 1 127 ? 0.900 -8.784 -15.774 1.00 96.25 127 ASN A O 1
ATOM 1049 N N . LEU A 1 128 ? 1.455 -10.889 -16.312 1.00 96.06 128 LEU A N 1
ATOM 1050 C CA . LEU A 1 128 ? 1.983 -10.543 -17.640 1.00 96.06 128 LEU A CA 1
ATOM 1051 C C . LEU A 1 128 ? 0.896 -9.973 -18.557 1.00 96.06 128 LEU A C 1
ATOM 1053 O O . LEU A 1 128 ? 1.137 -8.999 -19.269 1.00 96.06 128 LEU A O 1
ATOM 1057 N N . TRP A 1 129 ? -0.313 -10.532 -18.511 1.00 96.50 129 TRP A N 1
ATOM 1058 C CA . TRP A 1 129 ? -1.457 -10.016 -19.257 1.00 96.50 129 TRP A CA 1
ATOM 1059 C C . TRP A 1 129 ? -1.861 -8.612 -18.786 1.00 96.50 129 TRP A C 1
ATOM 1061 O O . TRP A 1 129 ? -1.984 -7.706 -19.613 1.00 96.50 129 TRP A O 1
ATOM 1071 N N . LYS A 1 130 ? -1.979 -8.392 -17.467 1.00 94.12 130 LYS A N 1
ATOM 1072 C CA . LYS A 1 130 ? -2.240 -7.062 -16.886 1.00 94.12 130 LYS A CA 1
ATOM 1073 C C . LYS A 1 130 ? -1.151 -6.059 -17.264 1.00 94.12 130 LYS A C 1
ATOM 1075 O O . LYS A 1 130 ? -1.467 -4.937 -17.651 1.00 94.12 130 LYS A O 1
ATOM 1080 N N . GLN A 1 131 ? 0.117 -6.467 -17.205 1.00 91.62 131 GLN A N 1
ATOM 1081 C CA . GLN A 1 131 ? 1.252 -5.624 -17.573 1.00 91.62 131 GLN A CA 1
ATOM 1082 C C . GLN A 1 131 ? 1.213 -5.250 -19.056 1.00 91.62 131 GLN A C 1
ATOM 1084 O O . GLN A 1 131 ? 1.395 -4.083 -19.395 1.00 91.62 131 GLN A O 1
ATOM 1089 N N . ARG A 1 132 ? 0.925 -6.216 -19.938 1.00 90.94 132 ARG A N 1
ATOM 1090 C CA . ARG A 1 132 ? 0.750 -5.971 -21.373 1.00 90.94 132 ARG A CA 1
ATOM 1091 C C . ARG A 1 132 ? -0.380 -4.973 -21.612 1.00 90.94 132 ARG A C 1
ATOM 1093 O O . ARG A 1 132 ? -0.179 -4.007 -22.337 1.00 90.94 132 ARG A O 1
ATOM 1100 N N . LEU A 1 133 ? -1.541 -5.166 -20.989 1.00 91.12 133 LEU A N 1
ATOM 1101 C CA . LEU A 1 133 ? -2.662 -4.234 -21.119 1.00 91.12 133 LEU A CA 1
ATOM 1102 C C . LEU A 1 133 ? -2.317 -2.828 -20.627 1.00 91.12 133 LEU A C 1
ATOM 1104 O O . LEU A 1 133 ? -2.641 -1.860 -21.306 1.00 91.12 133 LEU A O 1
ATOM 1108 N N . SER A 1 134 ? -1.655 -2.712 -19.476 1.00 88.50 134 SER A N 1
ATOM 1109 C CA . SER A 1 134 ? -1.202 -1.425 -18.941 1.00 88.50 134 SER A CA 1
ATOM 1110 C C . SER A 1 134 ? -0.256 -0.717 -19.918 1.00 88.50 134 SER A C 1
ATOM 1112 O O . SER A 1 134 ? -0.458 0.451 -20.246 1.00 88.50 134 SER A O 1
ATOM 1114 N N . TYR A 1 135 ? 0.710 -1.455 -20.475 1.00 82.94 135 TYR A N 1
ATOM 1115 C CA . TYR A 1 135 ? 1.681 -0.934 -21.439 1.00 82.94 135 TYR A CA 1
ATOM 1116 C C . TYR A 1 135 ? 1.026 -0.389 -22.715 1.00 82.94 135 TYR A C 1
ATOM 1118 O O . TYR A 1 135 ? 1.400 0.682 -23.189 1.00 82.94 135 TYR A O 1
ATOM 1126 N N . TRP A 1 136 ? 0.023 -1.096 -23.246 1.00 83.38 136 TRP A N 1
ATOM 1127 C CA . TRP A 1 136 ? -0.699 -0.679 -24.454 1.00 83.38 136 TRP A CA 1
ATOM 1128 C C . TRP A 1 136 ? -1.766 0.391 -24.204 1.00 83.38 136 TRP A C 1
ATOM 1130 O O . TRP A 1 136 ? -2.127 1.100 -25.135 1.00 83.38 136 TRP A O 1
ATOM 1140 N N . ARG A 1 137 ? -2.267 0.536 -22.971 1.00 87.25 137 ARG A N 1
ATOM 1141 C CA . ARG A 1 137 ? -3.178 1.631 -22.594 1.00 87.25 137 ARG A CA 1
ATOM 1142 C C . ARG A 1 137 ? -2.438 2.940 -22.330 1.00 87.25 137 ARG A C 1
ATOM 1144 O O . ARG A 1 137 ? -3.009 4.001 -22.551 1.00 87.25 137 ARG A O 1
ATOM 1151 N N . ASN A 1 138 ? -1.176 2.878 -21.902 1.00 83.25 138 ASN A N 1
ATOM 1152 C CA . ASN A 1 138 ? -0.308 4.049 -21.783 1.00 83.25 138 ASN A CA 1
ATOM 1153 C C . ASN A 1 138 ? 0.485 4.291 -23.081 1.00 83.25 138 ASN A C 1
ATOM 1155 O O . ASN A 1 138 ? 1.718 4.258 -23.120 1.00 83.25 138 ASN A O 1
ATOM 1159 N N . THR A 1 139 ? -0.254 4.524 -24.166 1.00 79.44 139 THR A N 1
ATOM 1160 C CA . THR A 1 139 ? 0.280 4.801 -25.503 1.00 79.44 139 THR A CA 1
ATOM 1161 C C . THR A 1 139 ? 1.283 5.964 -25.552 1.00 79.44 139 THR A C 1
ATOM 1163 O O . THR A 1 139 ? 2.315 5.781 -26.199 1.00 79.44 139 THR A O 1
ATOM 1166 N N . PRO A 1 140 ? 1.073 7.131 -24.896 1.00 83.88 140 PRO A N 1
ATOM 1167 C CA . PRO A 1 140 ? 1.998 8.257 -25.039 1.00 83.88 140 PRO A CA 1
ATOM 1168 C C . PRO A 1 140 ? 3.374 7.966 -24.429 1.00 83.88 140 PRO A C 1
ATOM 1170 O O . PRO A 1 140 ? 4.389 8.218 -25.074 1.00 83.88 140 PRO A O 1
ATOM 1173 N N . TYR A 1 141 ? 3.428 7.357 -23.241 1.00 80.75 141 TYR A N 1
ATOM 1174 C CA . TYR A 1 141 ? 4.694 6.977 -22.605 1.00 80.75 141 TYR A CA 1
ATOM 1175 C C . TYR A 1 141 ? 5.497 6.001 -23.475 1.00 80.75 141 TYR A C 1
ATOM 1177 O O . TYR A 1 141 ? 6.697 6.171 -23.704 1.00 80.75 141 TYR A O 1
ATOM 1185 N N . THR A 1 142 ? 4.812 4.990 -24.006 1.00 81.88 142 THR A N 1
ATOM 1186 C CA . THR A 1 142 ? 5.411 3.976 -24.872 1.00 81.88 142 THR A CA 1
ATOM 1187 C C . THR A 1 142 ? 5.895 4.573 -26.196 1.00 81.88 142 THR A C 1
ATOM 1189 O O . THR A 1 142 ? 7.024 4.307 -26.608 1.00 81.88 142 THR A O 1
ATOM 1192 N N . ALA A 1 143 ? 5.087 5.419 -26.841 1.00 86.06 143 ALA A N 1
ATOM 1193 C CA . ALA A 1 143 ? 5.429 6.060 -28.109 1.00 86.06 143 ALA A CA 1
ATOM 1194 C C . ALA A 1 143 ? 6.656 6.975 -27.986 1.00 86.06 143 ALA A C 1
ATOM 1196 O O . ALA A 1 143 ? 7.562 6.898 -28.816 1.00 86.06 143 ALA A O 1
ATOM 1197 N N . VAL A 1 144 ? 6.730 7.780 -26.921 1.00 86.94 144 VAL A N 1
ATOM 1198 C CA . VAL A 1 144 ? 7.883 8.646 -26.639 1.00 86.94 144 VAL A CA 1
ATOM 1199 C C . VAL A 1 144 ? 9.150 7.810 -26.468 1.00 86.94 144 VAL A C 1
ATOM 1201 O O . VAL A 1 144 ? 10.169 8.101 -27.092 1.00 86.94 144 VAL A O 1
ATOM 1204 N N . ARG A 1 145 ? 9.085 6.714 -25.704 1.00 84.69 145 ARG A N 1
ATOM 1205 C CA . ARG A 1 145 ? 10.228 5.809 -25.533 1.00 84.69 145 ARG A CA 1
ATOM 1206 C C . ARG A 1 145 ? 10.695 5.210 -26.862 1.00 84.69 145 ARG A C 1
ATOM 1208 O O . ARG A 1 145 ? 11.902 5.162 -27.100 1.00 84.69 145 ARG A O 1
ATOM 1215 N N . PHE A 1 146 ? 9.776 4.792 -27.735 1.00 87.19 146 PHE A N 1
ATOM 1216 C CA . PHE A 1 146 ? 10.131 4.305 -29.072 1.00 87.19 146 PHE A CA 1
ATOM 1217 C C . PHE A 1 146 ? 10.794 5.393 -29.920 1.00 87.19 146 PHE A C 1
ATOM 1219 O O . PHE A 1 146 ? 11.854 5.143 -30.488 1.00 87.19 146 PHE A O 1
ATOM 1226 N N . LEU A 1 147 ? 10.226 6.600 -29.956 1.00 90.00 147 LEU A N 1
ATOM 1227 C CA . LEU A 1 147 ? 10.757 7.720 -30.734 1.00 90.00 147 LEU A CA 1
ATOM 1228 C C . LEU A 1 147 ? 12.178 8.090 -30.300 1.00 90.00 147 LEU A C 1
ATOM 1230 O O . LEU A 1 147 ? 13.071 8.191 -31.139 1.00 90.00 147 LEU A O 1
ATOM 1234 N N . PHE A 1 148 ? 12.413 8.222 -28.995 1.00 87.25 148 PHE A N 1
ATOM 1235 C CA . PHE A 1 148 ? 13.747 8.511 -28.476 1.00 87.25 148 PHE A CA 1
ATOM 1236 C C . PHE A 1 148 ? 14.742 7.376 -28.750 1.00 87.25 148 PHE A C 1
ATOM 1238 O O . PHE A 1 148 ? 15.882 7.647 -29.120 1.00 87.25 148 PHE A O 1
ATOM 1245 N N . THR A 1 149 ? 14.323 6.114 -28.606 1.00 89.25 149 THR A N 1
ATOM 1246 C CA . THR A 1 149 ? 15.191 4.959 -28.899 1.00 89.25 149 THR A CA 1
ATOM 1247 C C . THR A 1 149 ? 15.604 4.942 -30.372 1.00 89.25 149 THR A C 1
ATOM 1249 O O . THR A 1 149 ? 16.777 4.746 -30.680 1.00 89.25 149 THR A O 1
ATOM 1252 N N . VAL A 1 150 ? 14.661 5.198 -31.286 1.00 91.50 150 VAL A N 1
ATOM 1253 C CA . VAL A 1 150 ? 14.934 5.299 -32.728 1.00 91.50 150 VAL A CA 1
ATOM 1254 C C . VAL A 1 150 ? 15.861 6.479 -33.027 1.00 91.50 150 VAL A C 1
ATOM 1256 O O . VAL A 1 150 ? 16.833 6.309 -33.758 1.00 91.50 150 VAL A O 1
ATOM 1259 N N . GLY A 1 151 ? 15.620 7.648 -32.428 1.00 90.81 151 GLY A N 1
ATOM 1260 C CA . GLY A 1 151 ? 16.482 8.822 -32.596 1.00 90.81 151 GLY A CA 1
ATOM 1261 C C . GLY A 1 151 ? 17.931 8.557 -32.177 1.00 90.81 151 GLY A C 1
ATOM 1262 O O . GLY A 1 151 ? 18.862 8.896 -32.904 1.00 90.81 151 GLY A O 1
ATOM 1263 N N . ILE A 1 152 ? 18.132 7.873 -31.049 1.00 88.12 152 ILE A N 1
ATOM 1264 C CA . ILE A 1 152 ? 19.466 7.505 -30.554 1.00 88.12 152 ILE A CA 1
ATOM 1265 C C . ILE A 1 152 ? 20.122 6.448 -31.438 1.00 88.12 152 ILE A C 1
ATOM 1267 O O . ILE A 1 152 ? 21.310 6.559 -31.731 1.00 88.12 152 ILE A O 1
ATOM 1271 N N . ALA A 1 153 ? 19.363 5.453 -31.902 1.00 89.69 153 ALA A N 1
ATOM 1272 C CA . ALA A 1 153 ? 19.875 4.452 -32.831 1.00 89.69 153 ALA A CA 1
ATOM 1273 C C . ALA A 1 153 ? 20.373 5.096 -34.137 1.00 89.69 153 ALA A C 1
ATOM 1275 O O . ALA A 1 153 ? 21.449 4.745 -34.619 1.00 89.69 153 ALA A O 1
ATOM 1276 N N . LEU A 1 154 ? 19.641 6.079 -34.673 1.00 92.38 154 LEU A N 1
ATOM 1277 C CA . LEU A 1 154 ? 20.057 6.838 -35.856 1.00 92.38 154 LEU A CA 1
ATOM 1278 C C . LEU A 1 154 ? 21.286 7.715 -35.582 1.00 92.38 154 LEU A C 1
ATOM 1280 O O . LEU A 1 154 ? 22.202 7.762 -36.402 1.00 92.38 154 LEU A O 1
ATOM 1284 N N . MET A 1 155 ? 21.349 8.377 -34.424 1.00 90.69 155 MET A N 1
ATOM 1285 C CA . MET A 1 155 ? 22.493 9.209 -34.042 1.00 90.69 155 MET A CA 1
ATOM 1286 C C . MET A 1 155 ? 23.774 8.378 -33.886 1.00 90.69 155 MET A C 1
ATOM 1288 O O . MET A 1 155 ? 24.796 8.701 -34.485 1.00 90.69 155 MET A O 1
ATOM 1292 N N . LEU A 1 156 ? 23.724 7.281 -33.125 1.00 89.00 156 LEU A N 1
ATOM 1293 C CA . LEU A 1 156 ? 24.881 6.403 -32.925 1.00 89.00 156 LEU A CA 1
ATOM 1294 C C . LEU A 1 156 ? 25.262 5.670 -34.218 1.00 89.00 156 LEU A C 1
ATOM 1296 O O . LEU A 1 156 ? 26.446 5.542 -34.522 1.00 89.00 156 LEU A O 1
ATOM 1300 N N . GLY A 1 157 ? 24.273 5.236 -35.006 1.00 89.31 157 GLY A N 1
ATOM 1301 C CA . GLY A 1 157 ? 24.499 4.572 -36.290 1.00 89.31 157 GLY A CA 1
ATOM 1302 C C . GLY A 1 157 ? 25.181 5.470 -37.323 1.00 89.31 157 GLY A C 1
ATOM 1303 O O . GLY A 1 157 ? 26.050 5.003 -38.054 1.00 89.31 157 GLY A O 1
ATOM 1304 N N . THR A 1 158 ? 24.833 6.759 -37.366 1.00 91.00 158 THR A N 1
ATOM 1305 C CA . THR A 1 158 ? 25.492 7.730 -38.257 1.00 91.00 158 THR A CA 1
ATOM 1306 C C . THR A 1 158 ? 26.858 8.171 -37.729 1.00 91.00 158 THR A C 1
ATOM 1308 O O . THR A 1 158 ? 27.795 8.291 -38.514 1.00 91.00 158 THR A O 1
ATOM 1311 N N . MET A 1 159 ? 27.018 8.350 -36.413 1.00 88.75 159 MET A N 1
ATOM 1312 C CA . MET A 1 159 ? 28.302 8.710 -35.794 1.00 88.75 159 MET A CA 1
ATOM 1313 C C . MET A 1 159 ? 29.381 7.637 -36.006 1.00 88.75 159 MET A C 1
ATOM 1315 O O . MET A 1 159 ? 30.529 7.968 -36.292 1.00 88.75 159 MET A O 1
ATOM 1319 N N . PHE A 1 160 ? 29.014 6.358 -35.904 1.00 86.56 160 PHE A N 1
ATOM 1320 C CA . PHE A 1 160 ? 29.919 5.219 -36.103 1.00 86.56 160 PHE A CA 1
ATOM 1321 C C . PHE A 1 160 ? 29.712 4.535 -37.460 1.00 86.56 160 PHE A C 1
ATOM 1323 O O . PHE A 1 160 ? 29.918 3.325 -37.602 1.00 86.56 160 PHE A O 1
ATOM 1330 N N . TRP A 1 161 ? 29.297 5.310 -38.465 1.00 87.44 161 TRP A N 1
ATOM 1331 C CA . TRP A 1 161 ? 29.025 4.797 -39.799 1.00 87.44 161 TRP A CA 1
ATOM 1332 C C . TRP A 1 161 ? 30.252 4.109 -40.396 1.00 87.44 161 TRP A C 1
ATOM 1334 O O . TRP A 1 161 ? 31.367 4.629 -40.334 1.00 87.44 161 TRP A O 1
ATOM 1344 N N . ASP A 1 162 ? 30.033 2.937 -40.994 1.00 84.44 162 ASP A N 1
ATOM 1345 C CA . ASP A 1 162 ? 31.066 2.170 -41.699 1.00 84.44 162 ASP A CA 1
ATOM 1346 C C . ASP A 1 162 ? 32.295 1.801 -40.833 1.00 84.44 162 ASP A C 1
ATOM 1348 O O . ASP A 1 162 ? 33.337 1.378 -41.329 1.00 84.44 162 ASP A O 1
ATOM 1352 N N . LEU A 1 163 ? 32.181 1.886 -39.501 1.00 82.69 163 LEU A N 1
ATOM 1353 C CA . LEU A 1 163 ? 33.264 1.509 -38.588 1.00 82.69 163 LEU A CA 1
ATOM 1354 C C . LEU A 1 163 ? 33.634 0.024 -38.736 1.00 82.69 163 LEU A C 1
ATOM 1356 O O . LEU A 1 163 ? 34.795 -0.357 -38.632 1.00 82.69 163 LEU A O 1
ATOM 1360 N N . GLY A 1 164 ? 32.649 -0.815 -39.069 1.00 75.62 164 GLY A N 1
ATOM 1361 C CA . GLY A 1 164 ? 32.820 -2.254 -39.253 1.00 75.62 164 GLY A CA 1
ATOM 1362 C C . GLY A 1 164 ? 33.660 -2.669 -40.466 1.00 75.62 164 GLY A C 1
ATOM 1363 O O . GLY A 1 164 ? 34.070 -3.830 -40.518 1.00 75.62 164 GLY A O 1
ATOM 1364 N N . THR A 1 165 ? 33.942 -1.791 -41.432 1.00 80.44 165 THR A N 1
ATOM 1365 C CA . THR A 1 165 ? 34.828 -2.105 -42.574 1.00 80.44 165 THR A CA 1
ATOM 1366 C C . THR A 1 165 ? 36.283 -1.712 -42.309 1.00 80.44 165 THR A C 1
ATOM 1368 O O . THR A 1 165 ? 37.203 -2.219 -42.957 1.00 80.44 165 THR A O 1
ATOM 1371 N N . ARG A 1 166 ? 36.528 -0.880 -41.290 1.00 76.50 166 ARG A N 1
ATOM 1372 C CA . ARG A 1 166 ? 37.856 -0.425 -40.866 1.00 76.50 166 ARG A CA 1
ATOM 1373 C C . ARG A 1 166 ? 38.371 -1.336 -39.752 1.00 76.50 166 ARG A C 1
ATOM 1375 O O . ARG A 1 166 ? 38.100 -1.114 -38.584 1.00 76.50 166 ARG A O 1
ATOM 1382 N N . ARG A 1 167 ? 39.090 -2.406 -40.112 1.00 78.06 167 ARG A N 1
ATOM 1383 C CA . ARG A 1 167 ? 39.667 -3.372 -39.141 1.00 78.06 167 ARG A CA 1
ATOM 1384 C C . ARG A 1 167 ? 41.168 -3.594 -39.304 1.00 78.06 167 ARG A C 1
ATOM 1386 O O . ARG A 1 167 ? 41.705 -4.594 -38.842 1.00 78.06 167 ARG A O 1
ATOM 1393 N N . LYS A 1 168 ? 41.849 -2.706 -40.031 1.00 81.62 168 LYS A N 1
ATOM 1394 C CA . LYS A 1 168 ? 43.255 -2.917 -40.405 1.00 81.62 168 LYS A CA 1
ATOM 1395 C C . LYS A 1 168 ? 44.229 -2.549 -39.284 1.00 81.62 168 LYS A C 1
ATOM 1397 O O . LYS A 1 168 ? 45.352 -3.038 -39.296 1.00 81.62 168 LYS A O 1
ATOM 1402 N N . ARG A 1 169 ? 43.828 -1.696 -38.335 1.00 86.81 169 ARG A N 1
ATOM 1403 C CA . ARG A 1 169 ? 44.671 -1.245 -37.217 1.00 86.81 169 ARG A CA 1
ATOM 1404 C C . ARG A 1 169 ? 44.012 -1.563 -35.879 1.00 86.81 169 ARG A C 1
ATOM 1406 O O . ARG A 1 169 ? 42.791 -1.514 -35.776 1.00 86.81 169 ARG A O 1
ATOM 1413 N N . SER A 1 170 ? 44.830 -1.789 -34.847 1.00 84.31 170 SER A N 1
ATOM 1414 C CA . SER A 1 170 ? 44.356 -1.986 -33.463 1.00 84.31 170 SER A CA 1
ATOM 1415 C C . SER A 1 170 ? 43.451 -0.842 -32.995 1.00 84.31 170 SER A C 1
ATOM 1417 O O . SER A 1 170 ? 42.402 -1.088 -32.420 1.00 84.31 170 SER A O 1
ATOM 1419 N N . ILE A 1 171 ? 43.794 0.399 -33.358 1.00 86.31 171 ILE A N 1
ATOM 1420 C CA . ILE A 1 171 ? 43.009 1.598 -33.023 1.00 86.31 171 ILE A CA 1
ATOM 1421 C C . ILE A 1 171 ? 41.582 1.526 -33.591 1.00 86.31 171 ILE A C 1
ATOM 1423 O O . ILE A 1 171 ? 40.637 1.987 -32.957 1.00 86.31 171 ILE A O 1
ATOM 1427 N N . ASP A 1 172 ? 41.401 0.944 -34.782 1.00 85.69 172 ASP A N 1
ATOM 1428 C CA . ASP A 1 172 ? 40.070 0.833 -35.382 1.00 85.69 172 ASP A CA 1
ATOM 1429 C C . ASP A 1 172 ? 39.206 -0.205 -34.619 1.00 85.69 172 ASP A C 1
ATOM 1431 O O . ASP A 1 172 ? 37.998 -0.013 -34.467 1.00 85.6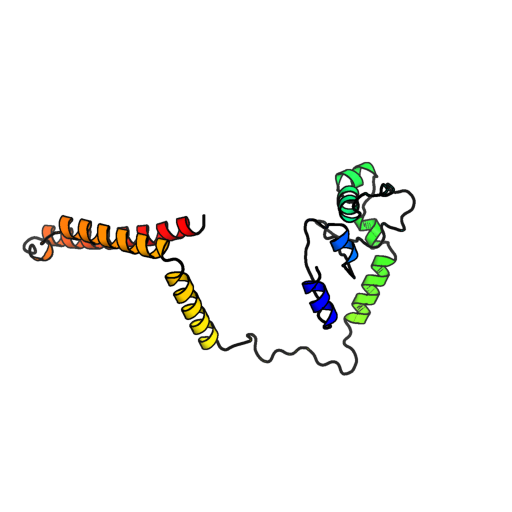9 172 ASP A O 1
ATOM 1435 N N . LEU A 1 173 ? 39.828 -1.260 -34.066 1.00 85.62 173 LEU A N 1
ATOM 1436 C CA . LEU A 1 173 ? 39.176 -2.221 -33.163 1.00 85.62 173 LEU A CA 1
ATOM 1437 C C . LEU A 1 173 ? 38.813 -1.595 -31.812 1.00 85.62 173 LEU A C 1
ATOM 1439 O O . LEU A 1 173 ? 37.683 -1.770 -31.353 1.00 85.62 173 LEU A O 1
ATOM 1443 N N . ASP A 1 174 ? 39.730 -0.843 -31.203 1.00 88.25 174 ASP A N 1
ATOM 1444 C CA . ASP A 1 174 ? 39.489 -0.163 -29.924 1.00 88.25 174 ASP A CA 1
ATOM 1445 C C . ASP A 1 174 ? 38.320 0.829 -30.042 1.00 88.25 174 ASP A C 1
ATOM 1447 O O . ASP A 1 174 ? 37.427 0.861 -29.191 1.00 88.25 174 ASP A O 1
ATOM 1451 N N . ASN A 1 175 ? 38.252 1.562 -31.158 1.00 87.94 175 ASN A N 1
ATOM 1452 C CA . ASN A 1 175 ? 37.138 2.457 -31.469 1.00 87.94 175 ASN A CA 1
ATOM 1453 C C . ASN A 1 175 ? 35.803 1.709 -31.616 1.00 87.94 175 ASN A C 1
ATOM 1455 O O . ASN A 1 175 ? 34.778 2.186 -31.129 1.00 87.94 175 ASN A O 1
ATOM 1459 N N . ALA A 1 176 ? 35.790 0.534 -32.254 1.00 89.00 176 ALA A N 1
ATOM 1460 C CA . ALA A 1 176 ? 34.579 -0.277 -32.398 1.00 89.00 176 ALA A CA 1
ATOM 1461 C C . ALA A 1 176 ? 34.065 -0.805 -31.052 1.00 89.00 176 ALA A C 1
ATOM 1463 O O . ALA A 1 176 ? 32.863 -0.758 -30.781 1.00 89.00 176 ALA A O 1
ATOM 1464 N N . ILE A 1 177 ? 34.966 -1.262 -30.182 1.00 89.88 177 ILE A N 1
ATOM 1465 C CA . ILE A 1 177 ? 34.616 -1.732 -28.836 1.00 89.88 177 ILE A CA 1
ATOM 1466 C C . ILE A 1 177 ? 34.099 -0.566 -27.983 1.00 89.88 177 ILE A C 1
ATOM 1468 O O . ILE A 1 177 ? 33.049 -0.693 -27.349 1.00 89.88 177 ILE A O 1
ATOM 1472 N N . GLY A 1 178 ? 34.772 0.588 -28.023 1.00 90.38 178 GLY A N 1
ATOM 1473 C CA . GLY A 1 178 ? 34.344 1.801 -27.321 1.00 90.38 178 GLY A CA 1
ATOM 1474 C C . GLY A 1 178 ? 32.972 2.309 -27.776 1.00 90.38 178 GLY A C 1
ATOM 1475 O O . GLY A 1 178 ? 32.149 2.703 -26.943 1.00 90.38 178 GLY A O 1
ATOM 1476 N N . ALA A 1 179 ? 32.680 2.231 -29.077 1.00 90.00 179 ALA A N 1
ATOM 1477 C CA . ALA A 1 179 ? 31.377 2.576 -29.640 1.00 90.00 179 ALA A CA 1
ATOM 1478 C C . ALA A 1 179 ? 30.259 1.651 -29.128 1.00 90.00 179 ALA A C 1
ATOM 1480 O O . ALA A 1 179 ? 29.221 2.131 -28.667 1.00 90.00 179 ALA A O 1
ATOM 1481 N N . MET A 1 180 ? 30.479 0.329 -29.143 1.00 90.38 180 MET A N 1
ATOM 1482 C CA . MET A 1 180 ? 29.510 -0.647 -28.625 1.00 90.38 180 MET A CA 1
ATOM 1483 C C . MET A 1 180 ? 29.258 -0.461 -27.127 1.00 90.38 180 MET A C 1
ATOM 1485 O O . MET A 1 180 ? 28.108 -0.456 -26.686 1.00 90.38 180 MET A O 1
ATOM 1489 N N . PHE A 1 181 ? 30.322 -0.264 -26.347 1.00 91.81 181 PHE A N 1
ATOM 1490 C CA . PHE A 1 181 ? 30.229 -0.015 -24.911 1.00 91.81 181 PHE A CA 1
ATOM 1491 C C . PHE A 1 181 ? 29.412 1.247 -24.605 1.00 91.81 181 PHE A C 1
ATOM 1493 O O . PHE A 1 181 ? 28.478 1.206 -23.801 1.00 91.81 181 PHE A O 1
ATOM 1500 N N . SER A 1 182 ? 29.702 2.343 -25.311 1.00 89.06 182 SER A N 1
ATOM 1501 C CA . SER A 1 182 ? 28.988 3.614 -25.156 1.00 89.06 182 SER A CA 1
ATOM 1502 C C . SER A 1 182 ? 27.506 3.485 -25.515 1.00 89.06 182 SER A C 1
ATOM 1504 O O . SER A 1 182 ? 26.654 3.985 -24.783 1.00 89.06 182 SER A O 1
ATOM 1506 N N . ALA A 1 183 ? 27.176 2.760 -26.589 1.00 89.88 183 ALA A N 1
ATOM 1507 C CA . ALA A 1 183 ? 25.795 2.526 -27.006 1.00 89.88 183 ALA A CA 1
ATOM 1508 C C . ALA A 1 183 ? 24.986 1.746 -25.955 1.00 89.88 183 ALA A C 1
ATOM 1510 O O . ALA A 1 183 ? 23.862 2.131 -25.625 1.00 89.88 183 ALA A O 1
ATOM 1511 N N . VAL A 1 184 ? 25.562 0.675 -25.396 1.00 90.62 184 VAL A N 1
ATOM 1512 C CA . VAL A 1 184 ? 24.906 -0.149 -24.368 1.00 90.62 184 VAL A CA 1
ATOM 1513 C C . VAL A 1 184 ? 24.673 0.651 -23.087 1.00 90.62 184 VAL A C 1
ATOM 1515 O O . VAL A 1 184 ? 23.571 0.613 -22.538 1.00 90.62 184 VAL A O 1
ATOM 1518 N N . ILE A 1 185 ? 25.674 1.407 -22.628 1.00 90.62 185 ILE A N 1
ATOM 1519 C CA . ILE A 1 185 ? 25.545 2.232 -21.420 1.00 90.62 185 ILE A CA 1
ATOM 1520 C C . ILE A 1 185 ? 24.504 3.329 -21.613 1.00 90.62 185 ILE A C 1
ATOM 1522 O O . ILE A 1 185 ? 23.640 3.505 -20.755 1.00 90.62 185 ILE A O 1
ATOM 1526 N N . PHE A 1 186 ? 24.547 4.040 -22.739 1.00 86.62 186 PHE A N 1
ATOM 1527 C CA . PHE A 1 186 ? 23.635 5.149 -22.996 1.00 86.62 186 PHE A CA 1
ATOM 1528 C C . PHE A 1 186 ? 22.173 4.680 -23.063 1.00 86.62 186 PHE A C 1
ATOM 1530 O O . PHE A 1 186 ? 21.304 5.260 -22.410 1.00 86.62 186 PHE A O 1
ATOM 1537 N N . LEU A 1 187 ? 21.907 3.563 -23.754 1.00 86.31 187 LEU A N 1
ATOM 1538 C CA . LEU A 1 187 ? 20.586 2.925 -23.760 1.00 86.31 187 LEU A CA 1
ATOM 1539 C C . LEU A 1 187 ? 20.177 2.434 -22.365 1.00 86.31 187 LEU A C 1
ATOM 1541 O O . LEU A 1 187 ? 19.005 2.540 -21.997 1.00 86.31 187 LEU A O 1
ATOM 1545 N N . GLY A 1 188 ? 21.115 1.901 -21.580 1.00 87.00 188 GLY A N 1
ATOM 1546 C CA . GLY A 1 188 ? 20.872 1.463 -20.205 1.00 87.00 188 GLY A CA 1
ATOM 1547 C C . GLY A 1 188 ? 20.404 2.605 -19.301 1.00 87.00 188 GLY A C 1
ATOM 1548 O O . GLY A 1 188 ? 19.333 2.505 -18.701 1.00 87.00 188 GLY A O 1
ATOM 1549 N N . ILE A 1 189 ? 21.163 3.706 -19.271 1.00 86.75 189 ILE A N 1
ATOM 1550 C CA . ILE A 1 189 ? 20.878 4.907 -18.465 1.00 86.75 189 ILE A CA 1
ATOM 1551 C C . ILE A 1 189 ? 19.547 5.538 -18.872 1.00 86.75 189 ILE A C 1
ATOM 1553 O O . ILE A 1 189 ? 18.739 5.920 -18.027 1.00 86.75 189 ILE A O 1
ATOM 1557 N N . GLN A 1 190 ? 19.278 5.627 -20.171 1.00 82.75 190 GLN A N 1
ATOM 1558 C CA . GLN A 1 190 ? 18.023 6.184 -20.644 1.00 82.75 190 GLN A CA 1
ATOM 1559 C C . GLN A 1 190 ? 16.829 5.333 -20.187 1.00 82.75 190 GLN A C 1
ATOM 1561 O O . GLN A 1 190 ? 15.856 5.844 -19.636 1.00 82.75 190 GLN A O 1
ATOM 1566 N N . ASN A 1 191 ? 16.896 4.013 -20.366 1.00 81.12 191 ASN A N 1
ATOM 1567 C CA . ASN A 1 191 ? 15.796 3.130 -19.988 1.00 81.12 191 ASN A CA 1
ATOM 1568 C C . ASN A 1 191 ? 15.547 3.081 -18.468 1.00 81.12 191 ASN A C 1
ATOM 1570 O O . ASN A 1 191 ? 14.417 2.780 -18.066 1.00 81.12 191 ASN A O 1
ATOM 1574 N N . SER A 1 192 ? 16.549 3.375 -17.630 1.00 80.75 192 SER A N 1
ATOM 1575 C CA . SER A 1 192 ? 16.366 3.535 -16.183 1.00 80.75 192 SER A CA 1
ATOM 1576 C C . SER A 1 192 ? 15.787 4.904 -15.816 1.00 80.75 192 SER A C 1
ATOM 1578 O O . SER A 1 192 ? 14.804 4.947 -15.079 1.00 80.75 192 SER A O 1
ATOM 1580 N N . ALA A 1 193 ? 16.301 5.999 -16.384 1.00 74.56 193 ALA A N 1
ATOM 1581 C CA . ALA A 1 193 ? 15.835 7.361 -16.098 1.00 74.56 193 ALA A CA 1
ATOM 1582 C C . ALA A 1 193 ? 14.355 7.580 -16.472 1.00 74.56 193 ALA A C 1
ATOM 1584 O O . ALA A 1 193 ? 13.591 8.191 -15.728 1.00 74.56 193 ALA A O 1
ATOM 1585 N N . PHE A 1 194 ? 13.895 7.000 -17.586 1.00 65.69 194 PHE A N 1
ATOM 1586 C CA . PHE A 1 194 ? 12.492 7.106 -18.011 1.00 65.69 194 PHE A CA 1
ATOM 1587 C C . PHE A 1 194 ? 11.496 6.388 -17.080 1.00 65.69 194 PHE A C 1
ATOM 1589 O O . PHE A 1 194 ? 10.288 6.613 -17.197 1.00 65.69 194 PHE A O 1
ATOM 1596 N N . ARG A 1 195 ? 11.940 5.510 -16.169 1.00 58.41 195 ARG A N 1
ATOM 1597 C CA . ARG A 1 195 ? 11.042 4.881 -15.182 1.00 58.41 195 ARG A CA 1
ATOM 1598 C C . ARG A 1 195 ? 10.682 5.829 -14.041 1.00 58.41 195 ARG A C 1
ATOM 1600 O O . ARG A 1 195 ? 9.554 5.755 -13.555 1.00 58.41 195 ARG A O 1
ATOM 1607 N N . GLU A 1 196 ? 11.590 6.715 -13.645 1.00 52.91 196 GLU A N 1
ATOM 1608 C CA . GLU A 1 196 ? 11.375 7.655 -12.536 1.00 52.91 196 GLU A CA 1
ATOM 1609 C C . GLU A 1 196 ? 10.362 8.744 -12.908 1.00 52.91 19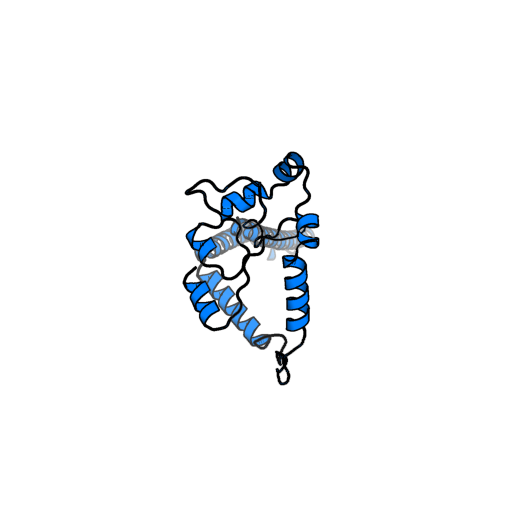6 GLU A C 1
ATOM 1611 O O . GLU A 1 196 ? 9.427 8.983 -12.149 1.00 5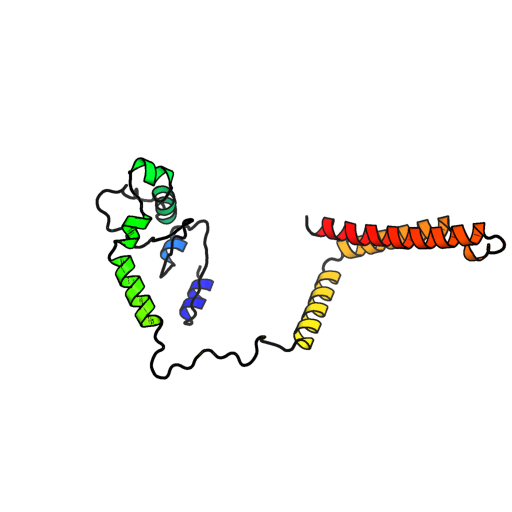2.91 196 GLU A O 1
ATOM 1616 N N . ALA A 1 197 ? 10.428 9.275 -14.133 1.00 51.72 197 ALA A N 1
ATOM 1617 C CA . ALA A 1 197 ? 9.500 10.299 -14.628 1.00 51.72 197 ALA A CA 1
ATOM 1618 C C . ALA A 1 197 ? 8.040 9.824 -14.814 1.00 51.72 197 ALA A C 1
ATOM 1620 O O . ALA A 1 197 ? 7.147 10.638 -14.999 1.00 51.72 197 ALA A O 1
ATOM 1621 N N . SER A 1 198 ? 7.778 8.510 -14.794 1.00 51.38 198 SER A N 1
ATOM 1622 C CA . SER A 1 198 ? 6.413 7.952 -14.889 1.00 51.38 198 SER A CA 1
ATOM 1623 C C . SER A 1 198 ? 5.721 7.758 -13.535 1.00 51.38 198 SER A C 1
ATOM 1625 O O . SER A 1 198 ? 4.562 7.344 -13.493 1.00 51.38 198 SER A O 1
ATOM 1627 N N . ARG A 1 199 ? 6.451 7.980 -12.433 1.00 48.28 199 ARG A N 1
ATOM 1628 C CA . ARG A 1 199 ? 5.970 7.813 -11.053 1.00 48.28 199 ARG A CA 1
ATOM 1629 C C . ARG A 1 199 ? 5.748 9.139 -10.314 1.00 48.28 199 ARG A C 1
ATOM 1631 O O . ARG A 1 199 ? 5.176 9.090 -9.228 1.00 48.28 199 ARG A O 1
ATOM 1638 N N . SER A 1 200 ? 6.199 10.262 -10.874 1.00 38.06 200 SER A N 1
ATOM 1639 C CA . SER A 1 200 ? 5.916 11.634 -10.421 1.00 38.06 200 SER A CA 1
ATOM 1640 C C . SER A 1 200 ? 4.716 12.208 -11.159 1.00 38.06 200 SER A C 1
ATOM 1642 O O . SER A 1 200 ? 3.860 12.822 -10.494 1.00 38.06 200 SER A O 1
#